Protein AF-A0A382DH75-F1 (afdb_monomer)

Nearest PDB structures (foldseek):
  2wve-assembly1_A  TM=3.683E-01  e=1.094E-02  Helicobacter pylori 26695
  3lgh-assembly1_A  TM=4.091E-01  e=4.404E-02  Helicobacter pylori 26695
  2wvc-assembly1_A  TM=3.260E-01  e=1.478E-01  Helicobacter pylori 26695
  2kn4-assembly1_A  TM=4.195E-01  e=5.597E-01  Streptococcus sp. 'group G'
  3mi7-assembly1_X-2  TM=4.551E-01  e=1.157E+00  Human papillomavirus 16

Organism: NCBI:txid408172

Structure (mmCIF, N/CA/C/O backbone):
data_AF-A0A382DH75-F1
#
_entry.id   AF-A0A382DH75-F1
#
loop_
_atom_site.group_PDB
_atom_site.id
_atom_site.type_symbol
_atom_site.label_atom_id
_atom_site.label_alt_id
_atom_site.label_comp_id
_atom_site.label_asym_id
_atom_site.label_entity_id
_atom_site.label_seq_id
_atom_site.pdbx_PDB_ins_code
_atom_site.Cartn_x
_atom_site.Cartn_y
_atom_site.Cartn_z
_atom_site.occupancy
_atom_site.B_iso_or_equiv
_atom_site.auth_seq_id
_atom_site.auth_comp_id
_atom_site.auth_asym_id
_atom_site.auth_atom_id
_atom_site.pdbx_PDB_model_num
ATOM 1 N N . MET A 1 1 ? 30.299 -17.780 -31.384 1.00 38.31 1 MET A N 1
ATOM 2 C CA . MET A 1 1 ? 28.922 -17.325 -31.150 1.00 38.31 1 MET A CA 1
ATOM 3 C C . MET A 1 1 ? 28.263 -18.470 -30.430 1.00 38.31 1 MET A C 1
ATOM 5 O O . MET A 1 1 ? 28.029 -19.509 -31.040 1.00 38.31 1 MET A O 1
ATOM 9 N N . ASP A 1 2 ? 28.240 -18.349 -29.112 1.00 30.31 2 ASP A N 1
ATOM 10 C CA . ASP A 1 2 ? 27.771 -19.396 -28.219 1.00 30.31 2 ASP A CA 1
ATOM 11 C C . ASP A 1 2 ? 26.237 -19.393 -28.249 1.00 30.31 2 ASP A C 1
ATOM 13 O O . ASP A 1 2 ? 25.619 -18.334 -28.204 1.00 30.31 2 ASP A O 1
ATOM 17 N N . LEU A 1 3 ? 25.618 -20.564 -28.396 1.00 29.47 3 LEU A N 1
ATOM 18 C CA . LEU A 1 3 ? 24.155 -20.692 -28.397 1.00 29.47 3 LEU A CA 1
ATOM 19 C C . LEU A 1 3 ? 23.554 -20.426 -27.006 1.00 29.47 3 LEU A C 1
ATOM 21 O O . LEU A 1 3 ? 22.341 -20.266 -26.904 1.00 29.47 3 LEU A O 1
ATOM 25 N N . SER A 1 4 ? 24.388 -20.347 -25.964 1.00 32.28 4 SER A N 1
ATOM 26 C CA . SER A 1 4 ? 23.998 -19.902 -24.622 1.00 32.28 4 SER A CA 1
ATOM 27 C C . SER A 1 4 ? 23.618 -18.412 -24.572 1.00 32.28 4 SER A C 1
ATOM 29 O O . SER A 1 4 ? 22.673 -18.069 -23.871 1.00 32.28 4 SER A O 1
ATOM 31 N N . GLU A 1 5 ? 24.237 -17.547 -25.390 1.00 34.75 5 GLU A N 1
ATOM 32 C CA . GLU A 1 5 ? 23.887 -16.114 -25.500 1.00 34.75 5 GLU A CA 1
ATOM 33 C C . GLU A 1 5 ? 22.533 -15.883 -26.205 1.00 34.75 5 GLU A C 1
ATOM 35 O O . GLU A 1 5 ? 21.979 -14.790 -26.152 1.00 34.75 5 GLU A O 1
ATOM 40 N N . LEU A 1 6 ? 21.977 -16.905 -26.871 1.00 33.91 6 LEU A N 1
ATOM 41 C CA . LEU A 1 6 ? 20.667 -16.858 -27.541 1.00 33.91 6 LEU A CA 1
ATOM 42 C C . LEU A 1 6 ? 19.526 -17.443 -26.688 1.00 33.91 6 LEU A C 1
ATOM 44 O O . LEU A 1 6 ? 18.384 -17.474 -27.146 1.00 33.91 6 LEU A O 1
ATOM 48 N N . LEU A 1 7 ? 19.844 -17.918 -25.479 1.00 35.06 7 LEU A N 1
ATOM 49 C CA . LEU A 1 7 ? 18.919 -18.517 -24.513 1.00 35.06 7 LEU A CA 1
ATOM 50 C C . LEU A 1 7 ? 18.879 -17.762 -23.174 1.00 35.06 7 LEU A C 1
ATOM 52 O O . LEU A 1 7 ? 18.298 -18.273 -22.217 1.00 35.06 7 LEU A O 1
ATOM 56 N N . GLU A 1 8 ? 19.417 -16.540 -23.101 1.00 40.41 8 GLU A N 1
ATOM 57 C CA . GLU A 1 8 ? 18.975 -15.565 -22.096 1.00 40.41 8 GLU A CA 1
ATOM 58 C C . GLU A 1 8 ? 17.552 -15.118 -22.455 1.00 40.41 8 GLU A C 1
ATOM 60 O O . GLU A 1 8 ? 17.295 -14.023 -22.953 1.00 40.41 8 GLU A O 1
ATOM 65 N N . ASP A 1 9 ? 16.609 -16.036 -22.251 1.00 44.91 9 ASP A N 1
ATOM 66 C CA . ASP A 1 9 ? 15.202 -15.723 -22.096 1.00 44.91 9 ASP A CA 1
ATOM 67 C C . ASP A 1 9 ? 15.135 -14.753 -20.913 1.00 44.91 9 ASP A C 1
ATOM 69 O O . ASP A 1 9 ? 15.425 -15.119 -19.771 1.00 44.91 9 ASP A O 1
ATOM 73 N N . SER A 1 10 ? 14.932 -13.474 -21.225 1.00 50.25 10 SER A N 1
ATOM 74 C CA . SER A 1 10 ? 15.098 -12.351 -20.312 1.00 50.25 10 SER A CA 1
ATOM 75 C C . SER A 1 10 ? 14.053 -12.417 -19.202 1.00 50.25 10 SER A C 1
ATOM 77 O O . SER A 1 10 ? 13.013 -11.757 -19.274 1.00 50.25 10 SER A O 1
ATOM 79 N N . ASN A 1 11 ? 14.300 -13.217 -18.172 1.00 68.94 11 ASN A N 1
ATOM 80 C CA . ASN A 1 11 ? 13.427 -13.305 -17.015 1.00 68.94 11 ASN A CA 1
ATOM 81 C C . ASN A 1 11 ? 13.718 -12.111 -16.093 1.00 68.94 11 ASN A C 1
ATOM 83 O O . ASN A 1 11 ? 14.261 -12.263 -15.004 1.00 68.94 11 ASN A O 1
ATOM 87 N N . LYS A 1 12 ? 13.433 -10.900 -16.593 1.00 75.81 12 LYS A N 1
ATOM 88 C CA . LYS A 1 12 ? 13.572 -9.651 -15.840 1.00 75.81 12 LYS A CA 1
ATOM 89 C C . LYS A 1 12 ? 12.666 -9.726 -14.618 1.00 75.81 12 LYS A C 1
ATOM 91 O O . LYS A 1 12 ? 11.455 -9.912 -14.772 1.00 75.81 12 LYS A O 1
ATOM 96 N N . ASP A 1 13 ? 13.217 -9.521 -13.429 1.00 88.19 13 ASP A N 1
ATOM 97 C CA . ASP A 1 13 ? 12.396 -9.464 -12.227 1.00 88.19 13 ASP A CA 1
ATOM 98 C C . ASP A 1 13 ? 11.654 -8.125 -12.153 1.00 88.19 13 ASP A C 1
ATOM 100 O O . ASP A 1 13 ? 12.172 -7.056 -12.490 1.00 88.19 13 ASP A O 1
ATOM 104 N N . LEU A 1 14 ? 10.394 -8.185 -11.723 1.00 92.62 14 LEU A N 1
ATOM 105 C CA . LEU A 1 14 ? 9.529 -7.017 -11.631 1.00 92.62 14 LEU A CA 1
ATOM 106 C C . LEU A 1 14 ? 9.440 -6.530 -10.185 1.00 92.62 14 LEU A C 1
ATOM 108 O O . LEU A 1 14 ? 8.942 -7.232 -9.302 1.00 92.62 14 LEU A O 1
ATOM 112 N N . VAL A 1 15 ? 9.849 -5.285 -9.960 1.00 96.19 15 VAL A N 1
ATOM 113 C CA . VAL A 1 15 ? 9.749 -4.598 -8.672 1.00 96.19 15 VAL A CA 1
ATOM 114 C C . VAL A 1 15 ? 8.683 -3.517 -8.771 1.00 96.19 15 VAL A C 1
ATOM 116 O O . VAL A 1 15 ? 8.809 -2.556 -9.528 1.00 96.19 15 VAL A O 1
ATOM 119 N N . ILE A 1 16 ? 7.622 -3.650 -7.981 1.00 97.00 16 ILE A N 1
ATOM 120 C CA . ILE A 1 16 ? 6.538 -2.672 -7.908 1.00 97.00 16 ILE A CA 1
ATOM 121 C C . ILE A 1 16 ? 6.643 -1.914 -6.594 1.00 97.00 16 ILE A C 1
ATOM 123 O O . ILE A 1 16 ? 6.610 -2.489 -5.509 1.00 97.00 16 ILE A O 1
ATOM 127 N N . ILE A 1 17 ? 6.703 -0.595 -6.689 1.00 97.12 17 ILE A N 1
ATOM 128 C CA . ILE A 1 17 ? 6.762 0.311 -5.554 1.00 97.12 17 ILE A CA 1
ATOM 129 C C . ILE A 1 17 ? 5.470 1.116 -5.537 1.00 97.12 17 ILE A C 1
ATOM 131 O O . ILE A 1 17 ? 5.169 1.824 -6.489 1.00 97.12 17 ILE A O 1
ATOM 135 N N . TYR A 1 18 ? 4.710 1.035 -4.450 1.00 96.81 18 TYR A N 1
ATOM 136 C CA . TYR A 1 18 ? 3.541 1.865 -4.186 1.00 96.81 18 TYR A CA 1
ATOM 137 C C . TYR A 1 18 ? 3.939 3.030 -3.264 1.00 96.81 18 TYR A C 1
ATOM 139 O O . TYR A 1 18 ? 3.943 2.878 -2.035 1.00 96.81 18 TYR A O 1
ATOM 147 N N . PRO A 1 19 ? 4.355 4.182 -3.820 1.00 94.31 19 PRO A N 1
ATOM 148 C CA . PRO A 1 19 ? 4.783 5.320 -3.029 1.00 94.31 19 PRO A CA 1
ATOM 149 C C . PRO A 1 19 ? 3.601 6.103 -2.463 1.00 94.31 19 PRO A C 1
ATOM 151 O O . PRO A 1 19 ? 2.576 6.289 -3.112 1.00 94.31 19 PRO A O 1
ATOM 154 N N . GLY A 1 20 ? 3.771 6.655 -1.264 1.00 90.38 20 GLY A N 1
ATOM 155 C CA . GLY A 1 20 ? 2.781 7.580 -0.728 1.00 90.38 20 GLY A CA 1
ATOM 156 C C . GLY A 1 20 ? 3.146 8.185 0.617 1.00 90.38 20 GLY A C 1
ATOM 157 O O . GLY A 1 20 ? 4.011 7.706 1.355 1.00 90.38 20 GLY A O 1
ATOM 158 N N . ARG A 1 21 ? 2.462 9.282 0.957 1.00 88.38 21 ARG A N 1
ATOM 159 C CA . ARG A 1 21 ? 2.597 9.920 2.280 1.00 88.38 21 ARG A CA 1
ATOM 160 C C . ARG A 1 21 ? 1.731 9.232 3.338 1.00 88.38 21 ARG A C 1
ATOM 162 O O . ARG A 1 21 ? 2.179 9.105 4.473 1.00 88.38 21 ARG A O 1
ATOM 169 N N . PHE A 1 22 ? 0.539 8.776 2.938 1.00 93.00 22 PHE A N 1
ATOM 170 C CA . PHE A 1 22 ? -0.399 7.967 3.727 1.00 93.00 22 PHE A CA 1
ATOM 171 C C . PHE A 1 22 ? -0.766 8.560 5.104 1.00 93.00 22 PHE A C 1
ATOM 173 O O . PHE A 1 22 ? -0.450 7.996 6.148 1.00 93.00 22 PHE A O 1
ATOM 180 N N . HIS A 1 23 ? -1.455 9.708 5.115 1.00 91.75 23 HIS A N 1
ATOM 181 C CA . HIS A 1 23 ? -1.835 10.427 6.343 1.00 91.75 23 HIS A CA 1
ATOM 182 C C . HIS A 1 23 ? -3.359 10.598 6.521 1.00 91.75 23 HIS A C 1
ATOM 184 O O . HIS A 1 23 ? -3.871 11.703 6.290 1.00 91.75 23 HIS A O 1
ATOM 190 N N . PRO A 1 24 ? -4.094 9.574 6.991 1.00 94.62 24 PRO A N 1
ATOM 191 C CA . PRO A 1 24 ? -3.632 8.232 7.387 1.00 94.62 24 PRO A CA 1
ATOM 192 C C . PRO A 1 24 ? -3.610 7.211 6.235 1.00 94.62 24 PRO A C 1
ATOM 194 O O . PRO A 1 24 ? -4.207 7.431 5.179 1.00 94.62 24 PRO A O 1
ATOM 197 N N . PHE A 1 25 ? -2.940 6.072 6.448 1.00 96.00 25 PHE A N 1
ATOM 198 C CA . PHE A 1 25 ? -3.186 4.866 5.650 1.00 96.00 25 PHE A CA 1
ATOM 199 C C . PHE A 1 25 ? -4.569 4.296 6.009 1.00 96.00 25 PHE A C 1
ATOM 201 O O . PHE A 1 25 ? -5.006 4.431 7.147 1.00 96.00 25 PHE A O 1
ATOM 208 N N . HIS A 1 26 ? -5.271 3.683 5.056 1.00 94.56 26 HIS A N 1
ATOM 209 C CA . HIS A 1 26 ? -6.639 3.188 5.255 1.00 94.56 26 HIS A CA 1
ATOM 210 C C . HIS A 1 26 ? -6.939 2.013 4.322 1.00 94.56 26 HIS A C 1
ATOM 212 O O . HIS A 1 26 ? -6.166 1.731 3.404 1.00 94.56 26 HIS A O 1
ATOM 218 N N . ILE A 1 27 ? -8.092 1.367 4.507 1.00 93.69 27 ILE A N 1
ATOM 219 C CA . ILE A 1 27 ? -8.495 0.150 3.789 1.00 93.69 27 ILE A CA 1
ATOM 220 C C . ILE A 1 27 ? -8.460 0.293 2.263 1.00 93.69 27 ILE A C 1
ATOM 222 O O . ILE A 1 27 ? -8.052 -0.635 1.573 1.00 93.69 27 ILE A O 1
ATOM 226 N N . GLY A 1 28 ? -8.818 1.465 1.723 1.00 92.69 28 GLY A N 1
ATOM 227 C CA . GLY A 1 28 ? -8.690 1.746 0.287 1.00 92.69 28 GLY A CA 1
ATOM 228 C C . GLY A 1 28 ? -7.257 1.563 -0.236 1.00 92.69 28 GLY A C 1
ATOM 229 O O . GLY A 1 28 ? -7.062 0.906 -1.253 1.00 92.69 28 GLY A O 1
ATOM 230 N N . HIS A 1 29 ? -6.248 2.050 0.496 1.00 94.81 29 HIS A N 1
ATOM 231 C CA . HIS A 1 29 ? -4.838 1.852 0.145 1.00 94.81 29 HIS A CA 1
ATOM 232 C C . HIS A 1 29 ? -4.410 0.383 0.309 1.00 94.81 29 HIS A C 1
ATOM 234 O O . HIS A 1 29 ? -3.674 -0.140 -0.524 1.00 94.81 29 HIS A O 1
ATOM 240 N N . GLY A 1 30 ? -4.905 -0.307 1.344 1.00 94.62 30 GLY A N 1
ATOM 241 C CA . GLY A 1 30 ? -4.675 -1.747 1.526 1.00 94.62 30 GLY A CA 1
ATOM 242 C C . GLY A 1 30 ? -5.194 -2.570 0.342 1.00 94.62 30 GLY A C 1
ATOM 243 O O . GLY A 1 30 ? -4.493 -3.438 -0.171 1.00 94.62 30 GLY A O 1
ATOM 244 N N . LYS A 1 31 ? -6.378 -2.227 -0.182 1.00 93.00 31 LYS A N 1
ATOM 245 C CA . LYS A 1 31 ? -6.939 -2.847 -1.393 1.00 93.00 31 LYS A CA 1
ATOM 246 C C . LYS A 1 31 ? -6.085 -2.601 -2.638 1.00 93.00 31 LYS A C 1
ATOM 248 O O . LYS A 1 31 ? -5.965 -3.506 -3.457 1.00 93.00 31 LYS A O 1
ATOM 253 N N . VAL A 1 32 ? -5.460 -1.427 -2.777 1.00 92.69 32 VAL A N 1
AT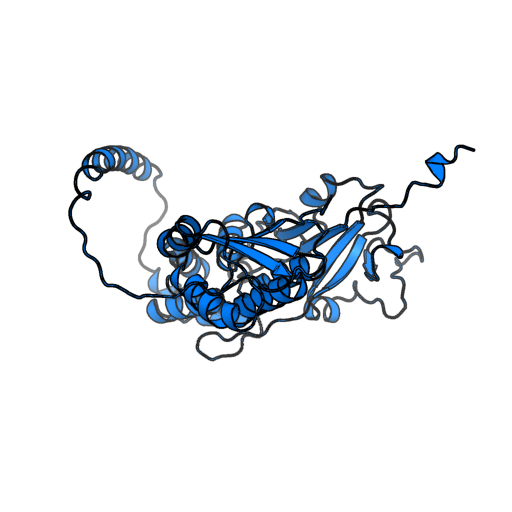OM 254 C CA . VAL A 1 32 ? -4.501 -1.165 -3.869 1.00 92.69 32 VAL A CA 1
ATOM 255 C C . VAL A 1 32 ? -3.278 -2.074 -3.754 1.00 92.69 32 VAL A C 1
ATOM 257 O O . VAL A 1 32 ? -2.899 -2.704 -4.737 1.00 92.69 32 VAL A O 1
ATOM 260 N N . TYR A 1 33 ? -2.695 -2.202 -2.561 1.00 95.38 33 TYR A N 1
ATOM 261 C CA . TYR A 1 33 ? -1.574 -3.118 -2.334 1.00 95.38 33 TYR A CA 1
ATOM 262 C C . TYR A 1 33 ? -1.928 -4.565 -2.714 1.00 95.38 33 TYR A C 1
ATOM 264 O O . TYR A 1 33 ? -1.188 -5.212 -3.456 1.00 95.38 33 TYR A O 1
ATOM 272 N N . GLN A 1 34 ? -3.099 -5.045 -2.288 1.00 91.06 34 GLN A N 1
ATOM 273 C CA . GLN A 1 34 ? -3.565 -6.392 -2.624 1.00 91.06 34 GLN A CA 1
ATOM 274 C C . GLN A 1 34 ? -3.845 -6.561 -4.121 1.00 91.06 34 GLN A C 1
ATOM 276 O O . GLN A 1 34 ? -3.467 -7.568 -4.715 1.00 91.06 34 GLN A O 1
ATOM 281 N N . TYR A 1 35 ? -4.433 -5.552 -4.762 1.00 90.94 35 TYR A N 1
ATOM 282 C CA . TYR A 1 35 ? -4.614 -5.529 -6.212 1.00 90.94 35 TYR A CA 1
ATOM 283 C C . TYR A 1 35 ? -3.285 -5.704 -6.956 1.00 90.94 35 TYR A C 1
ATOM 285 O O . TYR A 1 35 ? -3.217 -6.500 -7.892 1.00 90.94 35 TYR A O 1
ATOM 293 N N . LEU A 1 36 ? -2.224 -5.011 -6.531 1.00 89.19 36 LEU A N 1
ATOM 294 C CA . LEU A 1 36 ? -0.897 -5.141 -7.138 1.00 89.19 36 LEU A CA 1
ATOM 295 C C . LEU A 1 36 ? -0.340 -6.559 -6.962 1.00 89.19 36 LEU A C 1
ATOM 297 O O . LEU A 1 36 ? 0.141 -7.142 -7.928 1.00 89.19 36 LEU A O 1
ATOM 301 N N . LYS A 1 37 ? -0.472 -7.151 -5.770 1.00 89.62 37 LYS A N 1
ATOM 302 C CA . LYS A 1 37 ? -0.053 -8.538 -5.507 1.00 89.62 37 LYS A CA 1
ATOM 303 C C . LYS A 1 37 ? -0.798 -9.560 -6.373 1.00 89.62 37 LYS A C 1
ATOM 305 O O . LYS A 1 37 ? -0.176 -10.493 -6.868 1.00 89.62 37 LYS A O 1
ATOM 310 N N . ILE A 1 38 ? -2.104 -9.380 -6.573 1.00 83.50 38 ILE A N 1
ATOM 311 C CA . ILE A 1 38 ? -2.944 -10.299 -7.360 1.00 83.50 38 ILE A CA 1
ATOM 312 C C . ILE A 1 38 ? -2.645 -10.191 -8.859 1.00 83.50 38 ILE A C 1
ATOM 314 O O . ILE A 1 38 ? -2.543 -11.209 -9.538 1.00 83.50 38 ILE A O 1
ATOM 318 N N . ASN A 1 39 ? -2.511 -8.970 -9.386 1.00 82.12 39 ASN A N 1
ATOM 319 C CA . ASN A 1 39 ? -2.326 -8.750 -10.826 1.00 82.12 39 ASN A CA 1
ATOM 320 C C . ASN A 1 39 ? -0.878 -8.951 -11.283 1.00 82.12 39 ASN A C 1
ATOM 322 O O . ASN A 1 39 ? -0.638 -9.185 -12.464 1.00 82.12 39 ASN A O 1
ATOM 326 N N . TYR A 1 40 ? 0.076 -8.893 -10.353 1.00 84.56 40 TYR A N 1
ATOM 327 C CA . TYR A 1 40 ? 1.495 -9.106 -10.614 1.00 84.56 40 TYR A CA 1
ATOM 328 C C . TYR A 1 40 ? 2.058 -10.158 -9.644 1.00 84.56 40 TYR A C 1
ATOM 330 O O . TYR A 1 40 ? 2.887 -9.836 -8.793 1.00 84.56 40 TYR A O 1
ATOM 338 N N . PRO A 1 41 ? 1.621 -11.428 -9.743 1.00 79.25 41 PRO A N 1
ATOM 339 C CA . PRO A 1 41 ? 1.934 -12.460 -8.750 1.00 79.25 41 PRO A CA 1
ATOM 340 C C . PRO A 1 41 ? 3.426 -12.808 -8.666 1.00 79.25 41 PRO A C 1
ATOM 342 O O . PRO A 1 41 ? 3.885 -13.267 -7.624 1.00 79.25 41 PRO A O 1
ATOM 345 N N . ASN A 1 42 ? 4.182 -12.566 -9.741 1.00 82.25 42 ASN A N 1
ATOM 346 C CA . ASN A 1 42 ? 5.630 -12.778 -9.785 1.00 82.25 42 ASN A CA 1
ATOM 347 C C . ASN A 1 42 ? 6.426 -11.514 -9.402 1.00 82.25 42 ASN A C 1
ATOM 349 O O . ASN A 1 42 ? 7.650 -11.549 -9.399 1.00 82.25 42 ASN A O 1
ATOM 353 N N . ALA A 1 43 ? 5.757 -10.393 -9.110 1.00 89.44 43 ALA A N 1
ATOM 354 C CA . ALA A 1 43 ? 6.429 -9.153 -8.749 1.00 89.44 43 ALA A CA 1
ATOM 355 C C . ALA A 1 43 ? 6.695 -9.050 -7.245 1.00 89.44 43 ALA A C 1
ATOM 357 O O . ALA A 1 43 ? 5.885 -9.452 -6.400 1.00 89.44 43 ALA A O 1
ATOM 358 N N . GLN A 1 44 ? 7.800 -8.392 -6.909 1.00 93.94 44 GLN A N 1
ATOM 359 C CA . GLN A 1 44 ? 8.074 -7.940 -5.552 1.00 93.94 44 GLN A CA 1
ATOM 360 C C . GLN A 1 44 ? 7.380 -6.596 -5.331 1.00 93.94 44 GLN A C 1
ATOM 362 O O . GLN A 1 44 ? 7.728 -5.597 -5.955 1.00 93.94 44 GLN A O 1
ATOM 367 N N . VAL A 1 45 ? 6.367 -6.576 -4.462 1.00 95.75 45 VAL A N 1
ATOM 368 C CA . VAL A 1 45 ? 5.531 -5.391 -4.224 1.00 95.75 45 VAL A CA 1
ATOM 369 C C . VAL A 1 45 ? 5.871 -4.767 -2.875 1.00 95.75 45 VAL A C 1
ATOM 371 O O . VAL A 1 45 ? 5.695 -5.403 -1.834 1.00 95.75 45 VAL A O 1
ATOM 374 N N . PHE A 1 46 ? 6.282 -3.501 -2.888 1.00 97.94 46 PHE A N 1
ATOM 375 C CA . PHE A 1 46 ? 6.611 -2.717 -1.700 1.00 97.94 46 PHE A CA 1
ATOM 376 C C . PHE A 1 46 ? 5.716 -1.490 -1.567 1.00 97.94 46 PHE A C 1
ATOM 378 O O . PHE A 1 46 ? 5.325 -0.882 -2.558 1.00 97.94 46 PHE A O 1
ATOM 385 N N . ILE A 1 47 ? 5.456 -1.066 -0.333 1.00 98.19 47 ILE A N 1
ATOM 386 C CA . ILE A 1 47 ? 4.930 0.267 -0.036 1.00 98.19 47 ILE A CA 1
ATOM 387 C C . ILE A 1 47 ? 6.094 1.141 0.420 1.00 98.19 47 ILE A C 1
ATOM 389 O O . ILE A 1 47 ? 6.734 0.842 1.427 1.00 98.19 47 ILE A O 1
ATOM 393 N N . SER A 1 48 ? 6.346 2.240 -0.293 1.00 97.06 48 SER A N 1
ATOM 394 C CA . SER A 1 48 ? 7.382 3.211 0.069 1.00 97.06 48 SER A CA 1
ATOM 395 C C . SER A 1 48 ? 6.756 4.406 0.782 1.00 97.06 48 SER A C 1
ATOM 397 O O . SER A 1 48 ? 5.862 5.073 0.254 1.00 97.06 48 SER A O 1
ATOM 399 N N . THR A 1 49 ? 7.211 4.700 2.001 1.00 96.12 49 THR A N 1
ATOM 400 C CA . THR A 1 49 ? 6.748 5.880 2.737 1.00 96.12 49 THR A CA 1
ATOM 401 C C . THR A 1 49 ? 7.841 6.495 3.606 1.00 96.12 49 THR A C 1
ATOM 403 O O . THR A 1 49 ? 8.792 5.840 4.014 1.00 96.12 49 THR A O 1
ATOM 406 N N . THR A 1 50 ? 7.710 7.788 3.886 1.00 90.44 50 THR A N 1
ATOM 407 C CA . THR A 1 50 ? 8.699 8.580 4.633 1.00 90.44 50 THR A CA 1
ATOM 408 C C . THR A 1 50 ? 8.321 8.730 6.103 1.00 90.44 50 THR A C 1
ATOM 410 O O . THR A 1 50 ? 7.152 8.616 6.454 1.00 90.44 50 THR A O 1
ATOM 413 N N . ASP A 1 51 ? 9.276 9.068 6.962 1.00 92.19 51 ASP A N 1
ATOM 414 C CA . ASP A 1 51 ? 9.014 9.463 8.355 1.00 92.19 51 ASP A CA 1
ATOM 415 C C . ASP A 1 51 ? 8.638 10.952 8.496 1.00 92.19 51 ASP A C 1
ATOM 417 O O . ASP A 1 51 ? 8.296 11.430 9.571 1.00 92.19 51 ASP A O 1
ATOM 421 N N . LYS A 1 52 ? 8.673 11.718 7.396 1.00 86.38 52 LYS A N 1
ATOM 422 C CA . LYS A 1 52 ? 8.425 13.162 7.429 1.00 86.38 52 LYS A CA 1
ATOM 423 C C . LYS A 1 52 ? 7.008 13.505 7.907 1.00 86.38 52 LYS A C 1
ATOM 425 O O . LYS A 1 52 ? 6.038 13.303 7.171 1.00 86.38 52 LYS A O 1
ATOM 430 N N . THR A 1 53 ? 6.926 14.163 9.062 1.00 89.06 53 THR A N 1
ATOM 431 C CA . THR A 1 53 ? 5.704 14.775 9.596 1.00 89.06 53 THR A CA 1
ATOM 432 C C . THR A 1 53 ? 5.626 16.280 9.319 1.00 89.06 53 THR A C 1
ATOM 434 O O . THR A 1 53 ? 6.648 16.951 9.201 1.00 89.06 53 THR A O 1
ATOM 437 N N . ASP A 1 54 ? 4.409 16.816 9.221 1.00 83.12 54 ASP A N 1
ATOM 438 C CA . ASP A 1 54 ? 4.113 18.242 9.000 1.00 83.12 54 ASP A CA 1
ATOM 439 C C . ASP A 1 54 ? 2.745 18.598 9.611 1.00 83.12 54 ASP A C 1
ATOM 441 O O . ASP A 1 54 ? 1.723 18.659 8.916 1.00 83.12 54 ASP A O 1
ATOM 445 N N . GLY A 1 55 ? 2.736 18.742 10.941 1.00 81.50 55 GLY A N 1
ATOM 446 C CA . GLY A 1 55 ? 1.559 19.092 11.740 1.00 81.50 55 GLY A CA 1
ATOM 447 C C . GLY A 1 55 ? 0.315 18.266 11.401 1.00 81.50 55 GLY A C 1
ATOM 448 O O . GLY A 1 55 ? 0.396 17.085 11.060 1.00 81.50 55 GLY A O 1
ATOM 449 N N . ASP A 1 56 ? -0.841 18.928 11.419 1.00 80.94 56 ASP A N 1
ATOM 450 C CA . ASP A 1 56 ? -2.148 18.304 11.176 1.00 80.94 56 ASP A CA 1
ATOM 451 C C . ASP A 1 56 ? -2.308 17.774 9.732 1.00 80.94 56 ASP A C 1
ATOM 453 O O . ASP A 1 56 ? -3.194 16.966 9.450 1.00 80.94 56 ASP A O 1
ATOM 457 N N . ARG A 1 57 ? -1.456 18.199 8.783 1.00 77.88 57 ARG A N 1
ATOM 458 C CA . ARG A 1 57 ? -1.487 17.714 7.388 1.00 77.88 57 ARG A CA 1
ATOM 459 C C . ARG A 1 57 ? -0.775 16.378 7.219 1.00 77.88 57 ARG A C 1
ATOM 461 O O . ARG A 1 57 ? -1.059 15.639 6.275 1.00 77.88 57 ARG A O 1
ATOM 468 N N . SER A 1 58 ? 0.200 16.084 8.071 1.00 87.00 58 SER A N 1
ATOM 469 C CA . SER A 1 58 ? 1.024 14.879 7.992 1.00 87.00 58 SER A CA 1
ATOM 470 C C . SER A 1 58 ? 1.456 14.459 9.396 1.00 87.00 58 SER A C 1
ATOM 472 O O . SER A 1 58 ? 2.618 14.640 9.752 1.00 87.00 58 SER A O 1
ATOM 474 N N . PRO A 1 59 ? 0.534 13.945 10.223 1.00 92.44 59 PRO A N 1
ATOM 475 C CA . PRO A 1 59 ? 0.788 13.843 11.657 1.00 92.44 59 PRO A CA 1
ATOM 476 C C . PRO A 1 59 ? 1.518 12.549 12.065 1.00 92.44 59 PRO A C 1
ATOM 478 O O . PRO A 1 59 ? 2.053 12.461 13.171 1.00 92.44 59 PRO A O 1
ATOM 481 N N . PHE A 1 60 ? 1.563 11.549 11.181 1.00 95.81 60 PHE A N 1
ATOM 482 C CA . PHE A 1 60 ? 2.023 10.195 11.509 1.00 95.81 60 PHE A CA 1
ATOM 483 C C . PHE A 1 60 ? 3.471 9.925 11.102 1.00 95.81 60 PHE A C 1
ATOM 485 O O . PHE A 1 60 ? 3.846 10.181 9.957 1.00 95.81 60 PHE A O 1
ATOM 492 N N . THR A 1 61 ? 4.251 9.350 12.013 1.00 95.06 61 THR A N 1
ATOM 493 C CA . THR A 1 61 ? 5.608 8.849 11.739 1.00 95.06 61 THR A CA 1
ATOM 494 C C . THR A 1 61 ? 5.569 7.601 10.851 1.00 95.06 61 THR A C 1
ATOM 496 O O . THR A 1 61 ? 4.504 7.041 10.571 1.00 95.06 61 THR A O 1
ATOM 499 N N . PHE A 1 62 ? 6.730 7.140 10.388 1.00 95.75 62 PHE A N 1
ATOM 500 C CA . PHE A 1 62 ? 6.860 5.896 9.633 1.00 95.75 62 PHE A CA 1
ATOM 501 C C . PHE A 1 62 ? 6.334 4.694 10.431 1.00 95.75 62 PHE A C 1
ATOM 503 O O . PHE A 1 62 ? 5.493 3.956 9.923 1.00 95.75 62 PHE A O 1
ATOM 510 N N . GLU A 1 63 ? 6.759 4.535 11.687 1.00 95.50 63 GLU A N 1
ATOM 511 C CA . GLU A 1 63 ? 6.339 3.406 12.531 1.00 95.50 63 GLU A CA 1
ATOM 512 C C . GLU A 1 63 ? 4.836 3.436 12.841 1.00 95.50 63 GLU A C 1
ATOM 514 O O . GLU A 1 63 ? 4.169 2.403 12.807 1.00 95.50 63 GLU A O 1
ATOM 519 N N . GLU A 1 64 ? 4.261 4.622 13.063 1.00 97.75 64 GLU A N 1
ATOM 520 C CA . GLU A 1 64 ? 2.812 4.772 13.241 1.00 97.75 64 GLU A CA 1
ATOM 521 C C . GLU A 1 64 ? 2.059 4.351 11.971 1.00 97.75 64 GLU A C 1
ATOM 523 O O . GLU A 1 64 ? 1.104 3.577 12.042 1.00 97.75 64 GLU A O 1
ATOM 528 N N . LYS A 1 65 ? 2.523 4.787 10.794 1.00 97.94 65 LYS A N 1
ATOM 529 C CA . LYS A 1 65 ? 1.940 4.377 9.508 1.00 97.94 65 LYS A CA 1
ATOM 530 C C . LYS A 1 65 ? 2.103 2.888 9.240 1.00 97.94 65 LYS A C 1
ATOM 532 O O . LYS A 1 65 ? 1.176 2.277 8.720 1.00 97.94 65 LYS A O 1
ATOM 537 N N . LYS A 1 66 ? 3.235 2.293 9.614 1.00 97.75 66 LYS A N 1
ATOM 538 C CA . LYS A 1 66 ? 3.482 0.857 9.464 1.00 97.75 66 LYS A CA 1
ATOM 539 C C . LYS A 1 66 ? 2.435 0.038 10.217 1.00 97.75 66 LYS A C 1
ATOM 541 O O . LYS A 1 66 ? 1.866 -0.884 9.639 1.00 97.75 66 LYS A O 1
ATOM 546 N N . LYS A 1 67 ? 2.099 0.424 11.453 1.00 96.00 67 LYS A N 1
ATOM 547 C CA . LYS A 1 67 ? 1.013 -0.220 12.212 1.00 96.00 67 LYS A CA 1
ATOM 548 C C . LYS A 1 67 ? -0.337 -0.112 11.493 1.00 96.00 67 LYS A C 1
ATOM 550 O O . LYS A 1 67 ? -1.047 -1.105 11.371 1.00 96.00 67 LYS A O 1
ATOM 555 N N . MET A 1 68 ? -0.667 1.067 10.958 1.00 97.88 68 MET A N 1
ATOM 556 C CA . MET A 1 68 ? -1.907 1.289 10.194 1.00 97.88 68 MET A CA 1
ATOM 557 C C . MET A 1 68 ? -1.963 0.455 8.906 1.00 97.88 68 MET A C 1
ATOM 559 O O . MET A 1 68 ? -3.004 -0.095 8.559 1.00 97.88 68 MET A O 1
ATOM 563 N N . MET A 1 69 ? -0.840 0.350 8.194 1.00 98.12 69 MET A N 1
ATOM 564 C CA . MET A 1 69 ? -0.706 -0.456 6.979 1.00 98.12 69 MET A CA 1
ATOM 565 C C . MET A 1 69 ? -0.910 -1.942 7.271 1.00 98.12 69 MET A C 1
ATOM 567 O O . MET A 1 69 ? -1.674 -2.600 6.571 1.00 98.12 69 MET A O 1
ATOM 571 N N . MET A 1 70 ? -0.292 -2.454 8.337 1.00 96.19 70 MET A N 1
ATOM 572 C CA . MET A 1 70 ? -0.484 -3.839 8.774 1.00 96.19 70 MET A CA 1
ATOM 573 C C . MET A 1 70 ? -1.944 -4.118 9.137 1.00 96.19 70 MET A C 1
ATOM 575 O O . MET A 1 70 ? -2.499 -5.144 8.749 1.00 96.19 70 MET A O 1
ATOM 579 N N . LEU A 1 71 ? -2.603 -3.174 9.810 1.00 94.00 71 LEU A N 1
ATOM 580 C CA . LEU A 1 71 ? -4.019 -3.287 10.151 1.00 94.00 71 LEU A CA 1
ATOM 581 C C . LEU A 1 71 ? -4.908 -3.375 8.897 1.00 94.00 71 LEU A C 1
ATOM 583 O O . LEU A 1 71 ? -5.840 -4.181 8.844 1.00 94.00 71 LEU A O 1
ATOM 587 N N . ALA A 1 72 ? -4.549 -2.621 7.855 1.00 94.75 72 ALA A N 1
ATOM 588 C CA . ALA A 1 72 ? -5.171 -2.646 6.533 1.00 94.75 72 ALA A CA 1
ATOM 589 C C . ALA A 1 72 ? -4.734 -3.831 5.639 1.00 94.75 72 ALA A C 1
ATOM 591 O O . ALA A 1 72 ? -5.060 -3.839 4.452 1.00 94.75 72 ALA A O 1
ATOM 592 N N . GLY A 1 73 ? -4.017 -4.822 6.185 1.00 91.62 73 GLY A N 1
ATOM 593 C CA . GLY A 1 73 ? -3.666 -6.061 5.486 1.00 91.62 73 GLY A CA 1
ATOM 594 C C . GLY A 1 73 ? -2.413 -5.976 4.614 1.00 91.62 73 GLY A C 1
ATOM 595 O O . GLY A 1 73 ? -2.332 -6.684 3.615 1.00 91.62 73 GLY A O 1
ATOM 596 N N . VAL A 1 74 ? -1.462 -5.097 4.938 1.00 94.56 74 VAL A N 1
ATOM 597 C CA . VAL A 1 74 ? -0.155 -5.035 4.265 1.00 94.56 74 VAL A CA 1
ATOM 598 C C . VAL A 1 74 ? 0.876 -5.839 5.052 1.00 94.56 74 VAL A C 1
ATOM 600 O O . VAL A 1 74 ? 1.034 -5.639 6.259 1.00 94.56 74 VAL A O 1
ATOM 603 N N . ASP A 1 75 ? 1.638 -6.686 4.363 1.00 91.69 75 ASP A N 1
ATOM 604 C CA . ASP A 1 75 ? 2.731 -7.432 4.981 1.00 91.69 75 ASP A CA 1
ATOM 605 C C . ASP A 1 75 ? 3.796 -6.479 5.532 1.00 91.69 75 ASP A C 1
ATOM 607 O O . ASP A 1 75 ? 4.290 -5.589 4.836 1.00 91.69 75 ASP A O 1
ATOM 611 N N . SER A 1 76 ? 4.211 -6.684 6.785 1.00 91.12 76 SER A N 1
ATOM 612 C CA . SER A 1 76 ? 5.202 -5.814 7.437 1.00 91.12 76 SER A CA 1
ATOM 613 C C . SER A 1 76 ? 6.531 -5.766 6.672 1.00 91.12 76 SER A C 1
ATOM 615 O O . SER A 1 76 ? 7.185 -4.722 6.625 1.00 91.12 76 SER A O 1
ATOM 617 N N . GLY A 1 77 ? 6.891 -6.879 6.024 1.00 92.19 77 GLY A N 1
ATOM 618 C CA . GLY A 1 77 ? 8.055 -7.019 5.159 1.00 92.19 77 GLY A CA 1
ATOM 619 C C . GLY A 1 77 ? 7.950 -6.266 3.832 1.00 92.19 77 GLY A C 1
ATOM 620 O O . GLY A 1 77 ? 8.986 -6.028 3.224 1.00 92.19 77 GLY A O 1
ATOM 621 N N . ALA A 1 78 ? 6.762 -5.840 3.403 1.00 95.75 78 ALA A N 1
ATOM 622 C CA . ALA A 1 78 ? 6.569 -5.021 2.206 1.00 95.75 78 ALA A CA 1
ATOM 623 C C . ALA A 1 78 ? 6.628 -3.511 2.499 1.00 95.75 78 ALA A C 1
ATOM 625 O O . ALA A 1 78 ? 6.768 -2.704 1.582 1.00 95.75 78 ALA A O 1
ATOM 626 N N . ILE A 1 79 ? 6.538 -3.104 3.767 1.00 97.69 79 ILE A N 1
ATOM 627 C CA . ILE A 1 79 ? 6.534 -1.694 4.166 1.00 97.69 79 ILE A CA 1
ATOM 628 C C . ILE A 1 79 ? 7.978 -1.210 4.309 1.00 97.69 79 ILE A C 1
ATOM 630 O O . ILE A 1 79 ? 8.758 -1.741 5.105 1.00 97.69 79 ILE A O 1
ATOM 634 N N . ARG A 1 80 ? 8.347 -0.192 3.532 1.00 96.38 80 ARG A N 1
ATOM 635 C CA . ARG A 1 80 ? 9.720 0.304 3.431 1.00 96.38 80 ARG A CA 1
ATOM 636 C C . ARG A 1 80 ? 9.793 1.798 3.702 1.00 96.38 80 ARG A C 1
ATOM 638 O O . ARG A 1 80 ? 9.037 2.597 3.143 1.00 96.38 80 ARG A O 1
ATOM 645 N N . TYR A 1 81 ? 10.733 2.162 4.568 1.00 92.81 81 TYR A N 1
ATOM 646 C CA . TYR A 1 81 ? 11.098 3.552 4.775 1.00 92.81 81 TYR A CA 1
ATOM 647 C C . TYR A 1 81 ? 11.842 4.069 3.542 1.00 92.81 81 TYR A C 1
ATOM 649 O O . TYR A 1 81 ? 12.746 3.406 3.035 1.00 92.81 81 TYR A O 1
ATOM 657 N N . SER A 1 82 ? 11.491 5.270 3.093 1.00 87.44 82 SER A N 1
ATOM 658 C CA . SER A 1 82 ? 12.257 5.995 2.081 1.00 87.44 82 SER A CA 1
ATOM 659 C C . SER A 1 82 ? 12.229 7.491 2.361 1.00 87.44 82 SER A C 1
ATOM 661 O O . SER A 1 82 ? 11.171 8.064 2.646 1.00 87.44 82 SER A O 1
ATOM 663 N N . LYS A 1 83 ? 13.377 8.165 2.236 1.00 84.94 83 LYS A N 1
ATOM 664 C CA . LYS A 1 83 ? 13.454 9.628 2.395 1.00 84.94 83 LYS A CA 1
ATOM 665 C C . LYS A 1 83 ? 12.588 10.341 1.363 1.00 84.94 83 LYS A C 1
ATOM 667 O O . LYS A 1 83 ? 11.883 11.294 1.697 1.00 84.94 83 LYS A O 1
ATOM 672 N N . SER A 1 84 ? 12.615 9.841 0.129 1.00 83.12 84 SER A N 1
ATOM 673 C CA . SER A 1 84 ? 11.798 10.312 -0.986 1.00 83.12 84 SER A CA 1
ATOM 674 C C . SER A 1 84 ? 11.002 9.140 -1.565 1.00 83.12 84 SER A C 1
ATOM 676 O O . SER A 1 84 ? 11.543 8.383 -2.368 1.00 83.12 84 SER A O 1
ATOM 678 N N . PRO A 1 85 ? 9.724 8.962 -1.177 1.00 86.81 85 PRO A N 1
ATOM 679 C CA . PRO A 1 85 ? 8.936 7.812 -1.611 1.00 86.81 85 PRO A CA 1
ATOM 680 C C . PRO A 1 85 ? 8.781 7.682 -3.123 1.00 86.81 85 PRO A C 1
ATOM 682 O O . PRO A 1 85 ? 8.689 6.584 -3.624 1.00 86.81 85 PRO A O 1
ATOM 685 N N . TYR A 1 86 ? 8.789 8.780 -3.876 1.00 81.44 86 TYR A N 1
ATOM 686 C CA . TYR A 1 86 ? 8.685 8.731 -5.342 1.00 81.44 86 TYR A CA 1
ATOM 687 C C . TYR A 1 86 ? 10.029 8.487 -6.050 1.00 81.44 86 TYR A C 1
ATOM 689 O O . TYR A 1 86 ? 10.097 8.553 -7.272 1.00 81.44 86 TYR A O 1
ATOM 697 N N . GLN A 1 87 ? 11.104 8.272 -5.288 1.00 82.81 87 GLN A N 1
ATOM 698 C CA . GLN A 1 87 ? 12.404 7.831 -5.799 1.00 82.81 87 GLN A CA 1
ATOM 699 C C . GLN A 1 87 ? 12.780 6.460 -5.238 1.00 82.81 87 GLN A C 1
ATOM 701 O O . GLN A 1 87 ? 13.361 5.667 -5.959 1.00 82.81 87 GLN A O 1
ATOM 706 N N . SER A 1 88 ? 12.452 6.189 -3.968 1.00 88.44 88 SER A N 1
ATOM 707 C CA . SER A 1 88 ? 12.634 4.893 -3.297 1.00 88.44 88 SER A CA 1
ATOM 708 C C . SER A 1 88 ? 14.020 4.278 -3.457 1.00 88.44 88 SER A C 1
ATOM 710 O O . SER A 1 88 ? 14.145 3.062 -3.585 1.00 88.44 88 SER A O 1
ATOM 712 N N . ILE A 1 89 ? 15.058 5.112 -3.419 1.00 85.81 89 ILE A N 1
ATOM 713 C CA . ILE A 1 89 ? 16.450 4.678 -3.573 1.00 85.81 89 ILE A CA 1
ATOM 714 C C . ILE A 1 89 ? 16.784 3.564 -2.575 1.00 85.81 89 ILE A C 1
ATOM 716 O O . ILE A 1 89 ? 17.341 2.546 -2.960 1.00 85.81 89 ILE A O 1
ATOM 720 N N . GLU A 1 90 ? 16.306 3.681 -1.332 1.00 90.06 90 GLU A N 1
ATOM 721 C CA . GLU A 1 90 ? 16.528 2.679 -0.283 1.00 90.06 90 GLU A CA 1
ATOM 722 C C . GLU A 1 90 ? 15.929 1.294 -0.599 1.00 90.06 90 GLU A C 1
ATOM 724 O O . GLU A 1 90 ? 16.313 0.303 0.017 1.00 90.06 90 GLU A O 1
ATOM 729 N N . ILE A 1 91 ? 14.962 1.218 -1.519 1.00 90.69 91 ILE A N 1
ATOM 730 C CA . ILE A 1 91 ? 14.367 -0.035 -2.001 1.00 90.69 91 ILE A CA 1
ATOM 731 C C . ILE A 1 91 ? 15.114 -0.507 -3.246 1.00 90.69 91 ILE A C 1
ATOM 733 O O . ILE A 1 91 ? 15.528 -1.657 -3.304 1.00 90.69 91 ILE A O 1
ATOM 737 N N . ILE A 1 92 ? 15.286 0.383 -4.225 1.00 89.50 92 ILE A N 1
ATOM 738 C CA . ILE A 1 92 ? 15.801 0.050 -5.559 1.00 89.50 92 ILE A CA 1
ATOM 739 C C . ILE A 1 92 ? 17.262 -0.412 -5.512 1.00 89.50 92 ILE A C 1
ATOM 741 O O . ILE A 1 92 ? 17.630 -1.311 -6.255 1.00 89.50 92 ILE A O 1
ATOM 745 N N . GLU A 1 93 ? 18.082 0.125 -4.605 1.00 90.38 93 GLU A N 1
ATOM 746 C CA . GLU A 1 93 ? 19.492 -0.281 -4.447 1.00 90.38 93 GLU A CA 1
ATOM 747 C C . GLU A 1 93 ? 19.680 -1.750 -4.014 1.00 90.38 93 GLU A C 1
ATOM 749 O O . GLU A 1 93 ? 20.804 -2.243 -3.994 1.00 90.38 93 GLU A O 1
ATOM 754 N N . GLN A 1 94 ? 18.601 -2.455 -3.658 1.00 91.44 94 GLN A N 1
ATOM 755 C CA . GLN A 1 94 ? 18.624 -3.880 -3.308 1.00 91.44 94 GLN A CA 1
ATOM 756 C C . GLN A 1 94 ? 18.486 -4.801 -4.534 1.00 91.44 94 GLN A C 1
ATOM 758 O O . GLN A 1 94 ? 18.585 -6.017 -4.381 1.00 91.44 94 GLN A O 1
ATOM 763 N N . PHE A 1 95 ? 18.232 -4.229 -5.711 1.00 92.12 95 PHE A N 1
ATOM 764 C CA . PHE A 1 95 ? 17.906 -4.925 -6.955 1.00 92.12 95 PHE A CA 1
ATOM 765 C C . PHE A 1 95 ? 19.007 -4.742 -8.003 1.00 92.12 95 PHE A C 1
ATOM 767 O O . PHE A 1 95 ? 19.846 -3.846 -7.881 1.00 92.12 95 PHE A O 1
ATOM 774 N N . ASP A 1 96 ? 19.014 -5.593 -9.026 1.00 92.19 96 ASP A N 1
ATOM 775 C CA . ASP A 1 96 ? 20.000 -5.536 -10.102 1.00 92.19 96 ASP A CA 1
ATOM 776 C C . ASP A 1 96 ? 19.588 -4.482 -11.151 1.00 92.19 96 ASP A C 1
ATOM 778 O O . ASP A 1 96 ? 18.583 -4.663 -11.845 1.00 92.19 96 ASP A O 1
ATOM 782 N N . PRO A 1 97 ? 20.345 -3.378 -11.304 1.00 91.62 97 PRO A N 1
ATOM 783 C CA . PRO A 1 97 ? 20.002 -2.293 -12.224 1.00 91.62 97 PRO A CA 1
ATOM 784 C C . PRO A 1 97 ? 19.967 -2.709 -13.697 1.00 91.62 97 PRO A C 1
ATOM 786 O O . PRO A 1 97 ? 19.257 -2.078 -14.488 1.00 91.62 97 PRO A O 1
ATOM 789 N N . ASP A 1 98 ? 20.691 -3.760 -14.073 1.00 92.88 98 ASP A N 1
ATOM 790 C CA . ASP A 1 98 ? 20.829 -4.209 -15.456 1.00 92.88 98 ASP A CA 1
ATOM 791 C C . ASP A 1 98 ? 19.991 -5.456 -15.776 1.00 92.88 98 ASP A C 1
ATOM 793 O O . ASP A 1 98 ? 19.939 -5.858 -16.939 1.00 92.88 98 ASP A O 1
ATOM 797 N N . ASN A 1 99 ? 19.261 -5.998 -14.793 1.00 92.50 99 ASN A N 1
ATOM 798 C CA . ASN A 1 99 ? 18.296 -7.089 -14.979 1.00 92.50 99 ASN A CA 1
ATOM 799 C C . ASN A 1 99 ? 16.855 -6.694 -14.613 1.00 92.50 99 ASN A C 1
ATOM 801 O O . ASN A 1 99 ? 15.909 -7.066 -15.312 1.00 92.50 99 ASN A O 1
ATOM 805 N N . ASP A 1 100 ? 16.670 -5.910 -13.552 1.00 92.44 100 ASP A N 1
ATOM 806 C CA . ASP A 1 100 ? 15.357 -5.738 -12.936 1.00 92.44 100 ASP A CA 1
ATOM 807 C C . ASP A 1 100 ? 14.617 -4.516 -13.490 1.00 92.44 100 ASP A C 1
ATOM 809 O O . ASP A 1 100 ? 15.195 -3.517 -13.936 1.00 92.44 100 ASP A O 1
ATOM 813 N N . VAL A 1 101 ? 13.288 -4.578 -13.439 1.00 94.00 101 VAL A N 1
ATOM 814 C CA . VAL A 1 101 ? 12.397 -3.515 -13.909 1.00 94.00 101 VAL A CA 1
ATOM 815 C C . VAL A 1 101 ? 11.642 -2.922 -12.728 1.00 94.00 101 VAL A C 1
ATOM 817 O O . VAL A 1 101 ? 10.962 -3.632 -11.991 1.00 94.00 101 VAL A O 1
ATOM 820 N N . VAL A 1 102 ? 11.716 -1.597 -12.572 1.00 95.56 102 VAL A N 1
ATOM 821 C CA . VAL A 1 102 ? 11.047 -0.875 -11.480 1.00 95.56 102 VAL A CA 1
ATOM 822 C C . VAL A 1 102 ? 9.814 -0.134 -11.985 1.00 95.56 102 VAL A C 1
ATOM 824 O O . VAL A 1 102 ? 9.894 0.695 -12.895 1.00 95.56 102 VAL A O 1
ATOM 827 N N . VAL A 1 103 ? 8.675 -0.376 -11.335 1.00 94.75 103 VAL A N 1
ATOM 828 C CA . VAL A 1 103 ? 7.394 0.288 -11.595 1.00 94.75 103 VAL A CA 1
ATOM 829 C C . VAL A 1 103 ? 6.904 0.999 -10.338 1.00 94.75 103 VAL A C 1
ATOM 831 O O . VAL A 1 103 ? 6.686 0.382 -9.301 1.00 94.75 103 VAL A O 1
ATOM 834 N N . PHE A 1 104 ? 6.647 2.295 -10.442 1.00 93.12 104 PHE A N 1
ATOM 835 C CA . PHE A 1 104 ? 5.962 3.087 -9.434 1.00 93.12 104 PHE A CA 1
ATOM 836 C C . PHE A 1 104 ? 4.452 3.065 -9.692 1.00 93.12 104 PHE A C 1
ATOM 838 O O . PHE A 1 104 ? 3.963 3.575 -10.700 1.00 93.12 104 PHE A O 1
ATOM 845 N N . ALA A 1 105 ? 3.705 2.471 -8.770 1.00 92.62 105 ALA A N 1
ATOM 846 C CA . ALA A 1 105 ? 2.255 2.398 -8.797 1.00 92.62 105 ALA A CA 1
ATOM 847 C C . ALA A 1 105 ? 1.660 3.657 -8.147 1.00 92.62 105 ALA A 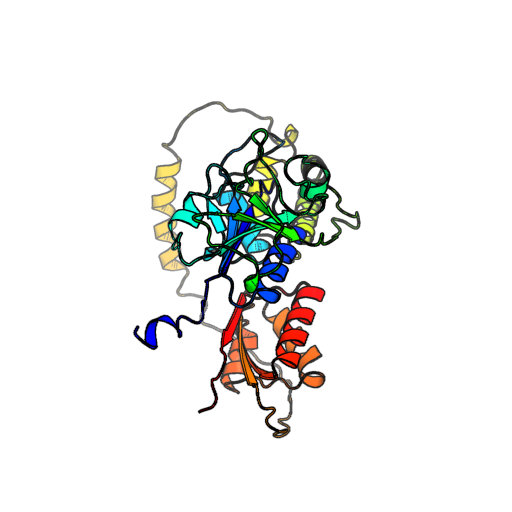C 1
ATOM 849 O O . ALA A 1 105 ? 1.735 3.825 -6.935 1.00 92.62 105 ALA A O 1
ATOM 850 N N . VAL A 1 106 ? 1.080 4.558 -8.933 1.00 85.38 106 VAL A N 1
ATOM 851 C CA . VAL A 1 106 ? 0.487 5.819 -8.453 1.00 85.38 106 VAL A CA 1
ATOM 852 C C . VAL A 1 106 ? -1.032 5.790 -8.602 1.00 85.38 106 VAL A C 1
ATOM 854 O O . VAL A 1 106 ? -1.570 5.027 -9.407 1.00 85.38 106 VAL A O 1
ATOM 857 N N . SER A 1 107 ? -1.763 6.567 -7.801 1.00 76.69 107 SER A N 1
ATOM 858 C CA . SER A 1 107 ? -3.220 6.647 -7.964 1.00 76.69 107 SER A CA 1
ATOM 859 C C . SER A 1 107 ? -3.578 7.423 -9.234 1.00 76.69 107 SER A C 1
ATOM 861 O O . SER A 1 107 ? -2.827 8.306 -9.646 1.00 76.69 107 SER A O 1
ATOM 863 N N . GLU A 1 108 ? -4.727 7.124 -9.847 1.00 71.81 108 GLU A N 1
ATOM 864 C CA . GLU A 1 108 ? -5.254 7.911 -10.979 1.00 71.81 108 GLU A CA 1
ATOM 865 C C . GLU A 1 108 ? -5.330 9.405 -10.642 1.00 71.81 108 GLU A C 1
ATOM 867 O O . GLU A 1 108 ? -4.920 10.241 -11.440 1.00 71.81 108 GLU A O 1
ATOM 872 N N . LYS A 1 109 ? -5.736 9.732 -9.411 1.00 67.88 109 LYS A N 1
ATOM 873 C CA . LYS A 1 109 ? -5.786 11.108 -8.915 1.00 67.88 109 LYS A CA 1
ATOM 874 C C . LYS A 1 109 ? -4.415 11.790 -8.919 1.00 67.88 109 LYS A C 1
ATOM 876 O O . LYS A 1 109 ? -4.291 12.902 -9.422 1.00 67.88 109 LYS A O 1
ATOM 881 N N . ASP A 1 110 ? -3.388 11.134 -8.373 1.00 67.69 110 ASP A N 1
ATOM 882 C CA . ASP A 1 110 ? -2.026 11.688 -8.377 1.00 67.69 110 ASP A CA 1
ATOM 883 C C . ASP A 1 110 ? -1.498 11.844 -9.810 1.00 67.69 110 ASP A C 1
ATOM 885 O O . ASP A 1 110 ? -0.686 12.722 -10.077 1.00 67.69 110 ASP A O 1
ATOM 889 N N . MET A 1 111 ? -1.970 11.003 -10.734 1.00 68.38 111 MET A N 1
ATOM 890 C CA . MET A 1 111 ? -1.642 11.053 -12.155 1.00 68.38 111 MET A CA 1
ATOM 891 C C . MET A 1 111 ? -2.287 12.249 -12.873 1.00 68.38 111 MET A C 1
ATOM 893 O O . MET A 1 111 ? -1.617 12.921 -13.653 1.00 68.38 111 MET A O 1
ATOM 897 N N . GLU A 1 112 ? -3.551 12.555 -12.584 1.00 65.56 112 GLU A N 1
ATOM 898 C CA . GLU A 1 112 ? -4.275 13.692 -13.171 1.00 65.56 112 GLU A CA 1
ATOM 899 C C . GLU A 1 112 ? -3.786 15.055 -12.658 1.00 65.56 112 GLU A C 1
ATOM 901 O O . GLU A 1 112 ? -3.781 16.038 -13.401 1.00 65.56 112 GLU A O 1
ATOM 906 N N . GLU A 1 113 ? -3.371 15.130 -11.391 1.00 62.12 113 GLU A N 1
ATOM 907 C CA . GLU A 1 113 ? -3.011 16.393 -10.732 1.00 62.12 113 GLU A CA 1
ATOM 908 C C . GLU A 1 113 ? -1.551 16.832 -10.987 1.00 62.12 113 GLU A C 1
ATOM 910 O O . GLU A 1 113 ? -1.191 17.980 -10.714 1.00 62.12 113 GLU A O 1
ATOM 915 N N . GLU A 1 114 ? -0.698 15.959 -11.535 1.00 61.75 114 GLU A N 1
ATOM 916 C CA . GLU A 1 114 ? 0.749 16.185 -11.641 1.00 61.75 114 GLU A CA 1
ATOM 917 C C . GLU A 1 114 ? 1.241 16.218 -13.106 1.00 61.75 114 GLU A C 1
ATOM 919 O O . GLU A 1 114 ? 1.375 15.177 -13.756 1.00 61.75 114 GLU A O 1
ATOM 924 N N . PRO A 1 115 ? 1.650 17.395 -13.627 1.00 55.66 115 PRO A N 1
ATOM 925 C CA . PRO A 1 115 ? 2.084 17.563 -15.022 1.00 55.66 115 PRO A CA 1
ATOM 926 C C . PRO A 1 115 ? 3.262 16.677 -15.454 1.00 55.66 115 PRO A C 1
ATOM 928 O O . PRO A 1 115 ? 3.486 16.464 -16.642 1.00 55.66 115 PRO A O 1
ATOM 931 N N . ARG A 1 116 ? 4.047 16.172 -14.495 1.00 59.09 116 ARG A N 1
ATOM 932 C CA . ARG A 1 116 ? 5.185 15.268 -14.740 1.00 59.09 116 ARG A CA 1
ATOM 933 C C . ARG A 1 116 ? 4.773 13.850 -15.152 1.00 59.09 116 ARG A C 1
ATOM 935 O O . ARG A 1 116 ? 5.651 13.055 -15.474 1.00 59.09 116 ARG A O 1
ATOM 942 N N .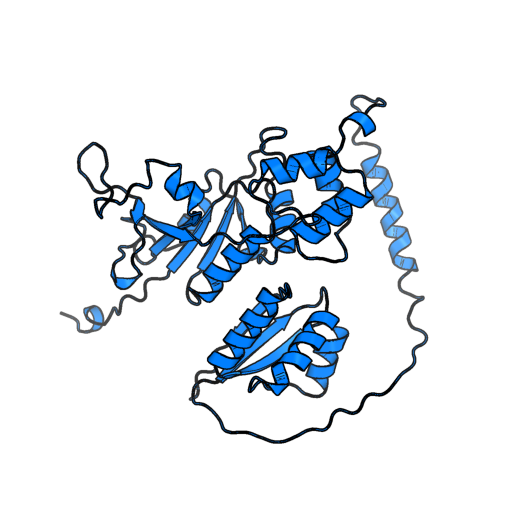 PHE A 1 117 ? 3.478 13.549 -15.151 1.00 65.81 117 PHE A N 1
ATOM 943 C CA . PHE A 1 117 ? 2.919 12.265 -15.562 1.00 65.81 117 PHE A CA 1
ATOM 944 C C . PHE A 1 117 ? 2.145 12.349 -16.892 1.00 65.81 117 PHE A C 1
ATOM 946 O O . PHE A 1 117 ? 1.415 11.430 -17.249 1.00 65.81 117 PHE A O 1
ATOM 953 N N . ASP A 1 118 ? 2.307 13.430 -17.663 1.00 66.75 118 ASP A N 1
ATOM 954 C CA . ASP A 1 118 ? 1.705 13.543 -18.995 1.00 66.75 118 ASP A CA 1
ATOM 955 C C . ASP A 1 118 ? 2.409 12.623 -20.014 1.00 66.75 118 ASP A C 1
ATOM 957 O O . ASP A 1 118 ? 3.484 12.930 -20.537 1.00 66.75 118 ASP A O 1
ATOM 961 N N . PHE A 1 119 ? 1.767 11.491 -20.315 1.00 72.31 119 PHE A N 1
ATOM 962 C CA . PHE A 1 119 ? 2.187 10.528 -21.339 1.00 72.31 119 PHE A CA 1
ATOM 963 C C . PHE A 1 119 ? 1.374 10.628 -22.636 1.00 72.31 119 PHE A C 1
ATOM 965 O O . PHE A 1 119 ? 1.406 9.705 -23.450 1.00 72.31 119 PHE A O 1
ATOM 972 N N . SER A 1 120 ? 0.653 11.729 -22.875 1.00 68.62 120 SER A N 1
ATOM 973 C CA . SER A 1 120 ? -0.202 11.902 -24.065 1.00 68.62 120 SER A CA 1
ATOM 974 C C . SER A 1 120 ? 0.541 11.721 -25.397 1.00 68.62 120 SER A C 1
ATOM 976 O O . SER A 1 120 ? -0.058 11.362 -26.409 1.00 68.62 120 SER A O 1
ATOM 978 N N . LYS A 1 121 ? 1.865 11.920 -25.397 1.00 66.88 121 LYS A N 1
ATOM 979 C CA . LYS A 1 121 ? 2.763 11.742 -26.554 1.00 66.88 121 LYS A CA 1
ATOM 980 C C . LYS A 1 121 ? 3.468 10.381 -26.587 1.00 66.88 121 LYS A C 1
ATOM 982 O O . LYS A 1 121 ? 4.368 10.162 -27.394 1.00 66.88 121 LYS A O 1
ATOM 987 N N . GLY A 1 122 ? 3.078 9.466 -25.708 1.00 71.62 122 GLY A N 1
ATOM 988 C CA . GLY A 1 122 ? 3.613 8.118 -25.591 1.00 71.62 122 GLY A CA 1
ATOM 989 C C . GLY A 1 122 ? 4.886 8.029 -24.749 1.00 71.62 122 GLY A C 1
ATOM 990 O O . GLY A 1 122 ? 4.871 7.345 -23.733 1.00 71.62 122 GLY A O 1
ATOM 991 N N . ILE A 1 123 ? 5.969 8.683 -25.176 1.00 74.00 123 ILE A N 1
ATOM 992 C CA . ILE A 1 123 ? 7.242 8.743 -24.437 1.00 74.00 123 ILE A CA 1
ATOM 993 C C . ILE A 1 123 ? 7.330 10.091 -23.725 1.00 74.00 123 ILE A C 1
ATOM 995 O O . ILE A 1 123 ? 7.064 11.136 -24.326 1.00 74.00 123 ILE A O 1
ATOM 999 N N . SER A 1 124 ? 7.716 10.069 -22.450 1.00 72.75 124 SER A N 1
ATOM 1000 C CA . SER A 1 124 ? 8.016 11.292 -21.709 1.00 72.75 124 SER A CA 1
ATOM 1001 C C . SER A 1 124 ? 9.429 11.764 -22.040 1.00 72.75 124 SER A C 1
ATOM 1003 O O . SER A 1 124 ? 10.370 10.967 -22.055 1.00 72.75 124 SER A O 1
ATOM 1005 N N . PHE A 1 125 ? 9.591 13.062 -22.295 1.00 73.50 125 PHE A N 1
ATOM 1006 C CA . PHE A 1 125 ? 10.869 13.676 -22.650 1.00 73.50 125 PHE A CA 1
ATOM 1007 C C . PHE A 1 125 ? 11.241 14.772 -21.652 1.00 73.50 125 PHE A C 1
ATOM 1009 O O . PHE A 1 125 ? 10.401 15.551 -21.196 1.00 73.50 125 PHE A O 1
ATOM 1016 N N . LYS A 1 126 ? 12.533 14.873 -21.345 1.00 75.69 126 LYS A N 1
ATOM 1017 C CA . LYS A 1 126 ? 13.118 16.024 -20.653 1.00 75.69 126 LYS A CA 1
ATOM 1018 C C . LYS A 1 126 ? 13.016 17.273 -21.540 1.00 75.69 126 LYS A C 1
ATOM 1020 O O . LYS A 1 126 ? 12.861 17.196 -22.757 1.00 75.69 126 LYS A O 1
ATOM 1025 N N . LYS A 1 127 ? 13.228 18.455 -20.947 1.00 77.75 127 LYS A N 1
ATOM 1026 C CA . LYS A 1 127 ? 13.258 19.737 -21.685 1.00 77.75 127 LYS A CA 1
ATOM 1027 C C . LYS A 1 127 ? 14.297 19.779 -22.817 1.00 77.75 127 LYS A C 1
ATOM 1029 O O . LYS A 1 127 ? 14.129 20.558 -23.747 1.00 77.75 127 LYS A O 1
ATOM 1034 N N . ASN A 1 128 ? 15.361 18.978 -22.729 1.00 77.81 128 ASN A N 1
ATOM 1035 C CA . ASN A 1 128 ? 16.427 18.888 -23.732 1.00 77.81 128 ASN A CA 1
ATOM 1036 C C . ASN A 1 128 ? 16.123 17.893 -24.876 1.00 77.81 128 ASN A C 1
ATOM 1038 O O . ASN A 1 128 ? 16.970 17.726 -25.745 1.00 77.81 128 ASN A O 1
ATOM 1042 N N . GLY A 1 129 ? 14.951 17.245 -24.891 1.00 76.62 129 GLY A N 1
ATOM 1043 C CA . GLY A 1 129 ? 14.543 16.312 -25.948 1.00 76.62 129 GLY A CA 1
ATOM 1044 C C . GLY A 1 129 ? 15.012 14.865 -25.763 1.00 76.62 129 GLY A C 1
ATOM 1045 O O . GLY A 1 129 ? 14.652 14.013 -26.568 1.00 76.62 129 GLY A O 1
ATOM 1046 N N . GLU A 1 130 ? 15.767 14.559 -24.706 1.00 77.50 130 GLU A N 1
ATOM 1047 C CA . GLU A 1 130 ? 16.088 13.177 -24.331 1.00 77.50 130 GLU A CA 1
ATOM 1048 C C . GLU A 1 130 ? 14.903 12.507 -23.624 1.00 77.50 130 GLU A C 1
ATOM 1050 O O . GLU A 1 130 ? 14.157 13.198 -22.916 1.00 77.50 130 GLU A O 1
ATOM 1055 N N . PRO A 1 131 ? 14.739 11.175 -23.730 1.00 79.38 131 PRO A N 1
ATOM 1056 C CA . PRO A 1 131 ? 13.779 10.448 -22.911 1.00 79.38 131 PRO A CA 1
ATOM 1057 C C . PRO A 1 131 ? 13.966 10.758 -21.419 1.00 79.38 131 PRO A C 1
ATOM 1059 O O . PRO A 1 131 ? 15.081 10.790 -20.887 1.00 79.38 131 PRO A O 1
ATOM 1062 N N . ALA A 1 132 ? 12.861 11.026 -20.732 1.00 83.44 132 ALA A N 1
ATOM 1063 C CA . ALA A 1 132 ? 12.844 11.126 -19.283 1.00 83.44 132 ALA A CA 1
ATOM 1064 C C . ALA A 1 132 ? 13.148 9.757 -18.658 1.00 83.44 132 ALA A C 1
ATOM 1066 O O . ALA A 1 132 ? 1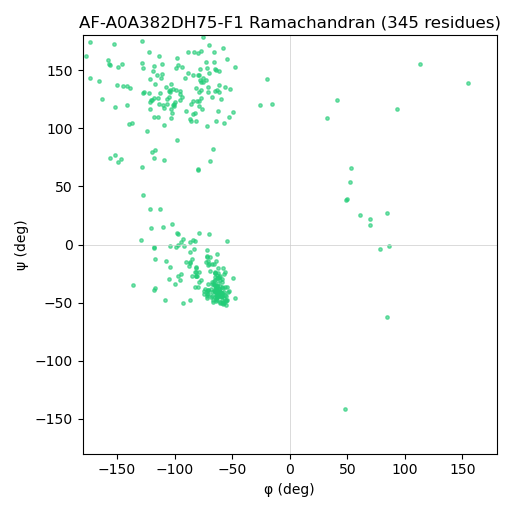2.937 8.714 -19.274 1.00 83.44 132 ALA A O 1
ATOM 1067 N N . TYR A 1 133 ? 13.632 9.753 -17.417 1.00 86.25 133 TYR A N 1
ATOM 1068 C CA . TYR A 1 133 ? 13.853 8.493 -16.708 1.00 86.25 133 TYR A CA 1
ATOM 1069 C C . TYR A 1 133 ? 12.533 7.742 -16.490 1.00 86.25 133 TYR A C 1
ATOM 1071 O O . TYR A 1 133 ? 12.446 6.562 -16.806 1.00 86.25 133 TYR A O 1
ATOM 1079 N N . LEU A 1 134 ? 11.504 8.448 -16.004 1.00 86.56 134 LEU A N 1
ATOM 1080 C CA . LEU A 1 134 ? 10.178 7.880 -15.774 1.00 86.56 134 LEU A CA 1
ATOM 1081 C C . LEU A 1 134 ? 9.375 7.804 -17.076 1.00 86.56 134 LEU A C 1
ATOM 1083 O O . LEU A 1 134 ? 9.145 8.823 -17.730 1.00 86.56 134 LEU A O 1
ATOM 1087 N N . GLN A 1 135 ? 8.926 6.601 -17.414 1.00 86.06 135 GLN A N 1
ATOM 1088 C CA . GLN A 1 135 ? 8.129 6.286 -18.597 1.00 86.06 135 GLN A CA 1
ATOM 1089 C C . GLN A 1 135 ? 6.797 5.634 -18.216 1.00 86.06 135 GLN A C 1
ATOM 1091 O O . GLN A 1 135 ? 6.597 5.201 -17.084 1.00 86.06 135 GLN A O 1
ATOM 1096 N N . GLN A 1 136 ? 5.860 5.561 -19.159 1.00 86.94 136 GLN A N 1
ATOM 1097 C CA . GLN A 1 136 ? 4.589 4.874 -18.937 1.00 86.94 136 GLN A CA 1
ATOM 1098 C C . GLN A 1 136 ? 4.805 3.356 -18.885 1.00 86.94 136 GLN A C 1
ATOM 1100 O O . GLN A 1 136 ? 5.426 2.791 -19.786 1.00 86.94 136 GLN A O 1
ATOM 1105 N N . TRP A 1 137 ? 4.256 2.683 -17.875 1.00 88.69 137 TRP A N 1
ATOM 1106 C CA . TRP A 1 137 ? 4.228 1.222 -17.818 1.00 88.69 137 TRP A CA 1
ATOM 1107 C C . TRP A 1 137 ? 3.318 0.647 -18.911 1.00 88.69 137 TRP A C 1
ATOM 1109 O O . TRP A 1 137 ? 2.151 1.027 -19.017 1.00 88.69 137 TRP A O 1
ATOM 1119 N N . ARG A 1 138 ? 3.849 -0.278 -19.719 1.00 86.62 138 ARG A N 1
ATOM 1120 C CA . ARG A 1 138 ? 3.114 -0.964 -20.802 1.00 86.62 138 ARG A CA 1
ATOM 1121 C C . ARG A 1 138 ? 3.233 -2.487 -20.766 1.00 86.62 138 ARG A C 1
ATOM 1123 O O . ARG A 1 138 ? 2.678 -3.157 -21.632 1.00 86.62 138 ARG A O 1
ATOM 1130 N N . GLY A 1 139 ? 3.903 -3.021 -19.749 1.00 85.88 139 GLY A N 1
ATOM 1131 C CA . GLY A 1 139 ? 4.183 -4.444 -19.601 1.00 85.88 139 GLY A CA 1
ATOM 1132 C C . GLY A 1 139 ? 5.671 -4.754 -19.727 1.00 85.88 139 GLY A C 1
ATOM 1133 O O . GLY A 1 139 ? 6.425 -4.012 -20.360 1.00 85.88 139 GLY A O 1
ATOM 1134 N N . LEU A 1 140 ? 6.063 -5.873 -19.122 1.00 86.19 140 LEU A N 1
ATOM 1135 C CA . LEU A 1 140 ? 7.456 -6.266 -18.907 1.00 86.19 140 LEU A CA 1
ATOM 1136 C C . LEU A 1 140 ? 8.249 -6.426 -20.215 1.00 86.19 140 LEU A C 1
ATOM 1138 O O . LEU A 1 140 ? 9.373 -5.939 -20.313 1.00 86.19 140 LEU A O 1
ATOM 1142 N N . ASP A 1 141 ? 7.631 -7.011 -21.244 1.00 85.62 141 ASP A N 1
ATOM 1143 C CA . ASP A 1 141 ? 8.259 -7.251 -22.554 1.00 85.62 141 ASP A CA 1
ATOM 1144 C C . ASP A 1 141 ? 8.685 -5.953 -23.254 1.00 85.62 141 ASP A C 1
ATOM 1146 O O . ASP A 1 141 ? 9.634 -5.926 -24.034 1.00 85.62 141 ASP A O 1
ATOM 1150 N N . SER A 1 142 ? 7.982 -4.855 -22.963 1.00 85.44 142 SER A N 1
ATOM 1151 C CA . SER A 1 142 ? 8.231 -3.533 -23.544 1.00 85.44 142 SER A CA 1
ATOM 1152 C C . SER A 1 142 ? 9.140 -2.644 -22.692 1.00 85.44 142 SER A C 1
ATOM 1154 O O . SER A 1 142 ? 9.372 -1.486 -23.047 1.00 85.44 142 SER A O 1
ATOM 1156 N N . SER A 1 143 ? 9.629 -3.165 -21.566 1.00 87.62 143 SER A N 1
ATOM 1157 C CA . SER A 1 143 ? 10.391 -2.402 -20.584 1.00 87.62 143 SER A CA 1
ATOM 1158 C C . SER A 1 143 ? 11.888 -2.682 -20.662 1.00 87.62 143 SER A C 1
ATOM 1160 O O . SER A 1 143 ? 12.338 -3.822 -20.786 1.00 87.62 143 SER A O 1
ATOM 1162 N N . GLU A 1 144 ? 12.668 -1.614 -20.555 1.00 91.38 144 GLU A N 1
ATOM 1163 C CA . GLU A 1 144 ? 14.090 -1.642 -20.237 1.00 91.38 144 GLU A CA 1
ATOM 1164 C C . GLU A 1 144 ? 14.280 -1.738 -18.717 1.00 91.38 144 GLU A C 1
ATOM 1166 O O . GLU A 1 144 ? 13.339 -1.550 -17.946 1.00 91.38 144 GLU A O 1
ATOM 1171 N N . THR A 1 145 ? 15.491 -2.058 -18.280 1.00 93.00 145 THR A N 1
ATOM 1172 C CA . THR A 1 145 ? 15.817 -2.210 -16.859 1.00 93.00 145 THR A CA 1
ATOM 1173 C C . THR A 1 145 ? 15.967 -0.858 -16.167 1.00 93.00 145 THR A C 1
ATOM 1175 O O . THR A 1 145 ? 16.059 0.201 -16.811 1.00 93.00 145 THR A O 1
ATOM 1178 N N . PHE A 1 146 ? 15.987 -0.871 -14.834 1.00 91.88 146 PHE A N 1
ATOM 1179 C CA . PHE A 1 146 ? 15.948 0.368 -14.064 1.00 91.88 146 PHE A CA 1
ATOM 1180 C C . PHE A 1 146 ? 17.245 1.188 -14.107 1.00 91.88 146 PHE A C 1
ATOM 1182 O O . PHE A 1 146 ? 17.206 2.363 -13.728 1.00 91.88 146 PHE A O 1
ATOM 1189 N N . SER A 1 147 ? 18.352 0.649 -14.641 1.00 91.06 147 SER A N 1
ATOM 1190 C CA . SER A 1 147 ? 19.541 1.438 -15.001 1.00 91.06 147 SER A CA 1
ATOM 1191 C C . SER A 1 147 ? 19.243 2.499 -16.061 1.00 91.06 147 SER A C 1
ATOM 1193 O O . SER A 1 147 ? 19.886 3.551 -16.084 1.00 91.06 147 SER A O 1
ATOM 1195 N N . LYS A 1 148 ? 18.230 2.270 -16.905 1.00 90.50 148 LYS A N 1
ATOM 1196 C CA . LYS A 1 148 ? 17.825 3.189 -17.974 1.00 90.50 148 LYS A CA 1
ATOM 1197 C C . LYS A 1 148 ? 16.508 3.891 -17.684 1.00 90.50 148 LYS A C 1
ATOM 1199 O O . LYS A 1 148 ? 16.431 5.113 -17.833 1.00 90.50 148 LYS A O 1
ATOM 1204 N N . HIS A 1 149 ? 15.487 3.139 -17.269 1.00 89.81 149 HIS A N 1
ATOM 1205 C CA . HIS A 1 149 ? 14.131 3.658 -17.107 1.00 89.81 149 HIS A CA 1
ATOM 1206 C C . HIS A 1 149 ? 13.410 3.102 -15.882 1.00 89.81 149 HIS A C 1
ATOM 1208 O O . HIS A 1 149 ? 13.393 1.903 -15.633 1.00 89.81 149 HIS A O 1
ATOM 1214 N N . GLY A 1 150 ? 12.731 3.994 -15.164 1.00 90.25 150 GLY A N 1
ATOM 1215 C CA . GLY A 1 150 ? 11.670 3.625 -14.233 1.00 90.25 150 GLY A CA 1
ATOM 1216 C C . GLY A 1 150 ? 10.314 3.782 -14.911 1.00 90.25 150 GLY A C 1
ATOM 1217 O O . GLY A 1 150 ? 10.155 4.598 -15.819 1.00 90.25 150 GLY A O 1
ATOM 1218 N N . TYR A 1 151 ? 9.313 3.038 -14.459 1.00 89.62 151 TYR A N 1
ATOM 1219 C CA . TYR A 1 151 ? 7.987 3.052 -15.073 1.00 89.62 151 TYR A CA 1
ATOM 1220 C C . TYR A 1 151 ? 6.915 3.537 -14.106 1.00 89.62 151 TYR A C 1
ATOM 1222 O O . TYR A 1 151 ? 7.060 3.410 -12.897 1.00 89.62 151 TYR A O 1
ATOM 1230 N N . LEU A 1 152 ? 5.829 4.093 -14.633 1.00 87.56 152 LEU A N 1
ATOM 1231 C CA . LEU A 1 152 ? 4.665 4.531 -13.869 1.00 87.56 152 LEU A CA 1
ATOM 1232 C C . LEU A 1 152 ? 3.430 3.751 -14.304 1.00 87.56 152 LEU A C 1
ATOM 1234 O O . LEU A 1 152 ? 3.092 3.732 -15.489 1.00 87.56 152 LEU A O 1
ATOM 1238 N N . ALA A 1 153 ? 2.752 3.139 -13.339 1.00 88.12 153 ALA A N 1
ATOM 1239 C CA . ALA A 1 153 ? 1.476 2.462 -13.530 1.00 88.12 153 ALA A CA 1
ATOM 1240 C C . ALA A 1 153 ? 0.396 3.152 -12.696 1.00 88.12 153 ALA A C 1
ATOM 1242 O O . ALA A 1 153 ? 0.626 3.497 -11.536 1.00 88.12 153 ALA A O 1
ATOM 1243 N N . THR A 1 154 ? -0.791 3.333 -13.268 1.00 85.38 154 THR A N 1
ATOM 1244 C CA . THR A 1 154 ? -1.957 3.797 -12.515 1.00 85.38 154 THR A CA 1
ATOM 1245 C C . THR A 1 154 ? -2.588 2.645 -11.743 1.00 85.38 154 THR A C 1
ATOM 1247 O O . THR A 1 154 ? -2.592 1.491 -12.178 1.00 85.38 154 THR A O 1
ATOM 1250 N N . THR A 1 155 ? -3.127 2.963 -10.572 1.00 85.69 155 THR A N 1
ATOM 1251 C CA . THR A 1 155 ? -3.860 2.025 -9.720 1.00 85.69 155 THR A CA 1
ATOM 1252 C C . THR A 1 155 ? -5.318 2.445 -9.589 1.00 85.69 155 THR A C 1
ATOM 1254 O O . THR A 1 155 ? -5.600 3.646 -9.547 1.00 85.69 155 THR A O 1
ATOM 1257 N N . PRO A 1 156 ? -6.248 1.477 -9.495 1.00 83.81 156 PRO A N 1
ATOM 1258 C CA . PRO A 1 156 ? -7.655 1.784 -9.294 1.00 83.81 156 PRO A CA 1
ATOM 1259 C C . PRO A 1 156 ? -7.882 2.441 -7.930 1.00 83.81 156 PRO A C 1
ATOM 1261 O O . PRO A 1 156 ? -7.199 2.138 -6.949 1.00 83.81 156 PRO A O 1
ATOM 1264 N N . THR A 1 157 ? -8.907 3.286 -7.844 1.00 82.38 157 THR A N 1
ATOM 1265 C CA . THR A 1 157 ? -9.362 3.850 -6.568 1.00 82.38 157 THR A CA 1
ATOM 1266 C C . THR A 1 157 ? -10.483 2.995 -5.979 1.00 82.38 157 THR A C 1
ATOM 1268 O O . THR A 1 157 ? -11.494 2.741 -6.630 1.00 82.38 157 THR A O 1
ATOM 1271 N N . TYR A 1 158 ? -10.335 2.575 -4.721 1.00 86.19 158 TYR A N 1
ATOM 1272 C CA . TYR A 1 158 ? -11.355 1.800 -4.011 1.00 86.19 158 TYR A CA 1
ATOM 1273 C C . TYR A 1 158 ? -12.125 2.673 -3.022 1.00 86.19 158 TYR A C 1
ATOM 1275 O O . TYR A 1 158 ? -11.599 3.031 -1.966 1.00 86.19 158 TYR A O 1
ATOM 1283 N N . GLY A 1 159 ? -13.387 2.959 -3.350 1.00 86.94 159 GLY A N 1
ATOM 1284 C CA . GLY A 1 159 ? -14.320 3.642 -2.454 1.00 86.94 159 GLY A CA 1
ATOM 1285 C C . GLY A 1 159 ? -14.584 2.854 -1.169 1.00 86.94 159 GLY A C 1
ATOM 1286 O O . GLY A 1 159 ? -14.528 1.615 -1.134 1.00 86.94 159 GLY A O 1
ATOM 1287 N N . PHE A 1 160 ? -14.843 3.590 -0.095 1.00 91.88 160 PHE A N 1
ATOM 1288 C CA . PHE A 1 160 ? -15.231 3.055 1.201 1.00 91.88 160 PHE A CA 1
ATOM 1289 C C . PHE A 1 160 ? -15.959 4.130 2.006 1.00 91.88 160 PHE A C 1
ATOM 1291 O O . PHE A 1 160 ? -15.826 5.335 1.768 1.00 91.88 160 PHE A O 1
ATOM 1298 N N . LYS A 1 161 ? -16.728 3.669 2.990 1.00 94.06 161 LYS A N 1
ATOM 1299 C CA . LYS A 1 161 ? -17.520 4.532 3.856 1.00 94.06 161 LYS A CA 1
ATOM 1300 C C . LYS A 1 161 ? -16.972 4.510 5.266 1.00 94.06 161 LYS A C 1
ATOM 1302 O O . LYS A 1 161 ? -16.569 3.460 5.748 1.00 94.06 161 LYS A O 1
ATOM 1307 N N . VAL A 1 162 ? -17.030 5.660 5.919 1.00 94.19 162 VAL A N 1
ATOM 1308 C CA . VAL A 1 162 ? -16.792 5.813 7.353 1.00 94.19 162 VAL A CA 1
ATOM 1309 C C . VAL A 1 162 ? -18.051 6.415 7.943 1.00 94.19 162 VAL A C 1
ATOM 1311 O O . VAL A 1 162 ? -18.519 7.457 7.481 1.00 94.19 162 VAL A O 1
ATOM 1314 N N . ARG A 1 163 ? -18.650 5.724 8.911 1.00 92.12 163 ARG A N 1
ATOM 1315 C CA . ARG A 1 163 ? -19.932 6.080 9.529 1.00 92.12 163 ARG A CA 1
ATOM 1316 C C . ARG A 1 163 ? -21.026 6.363 8.492 1.00 92.12 163 ARG A C 1
ATOM 1318 O O . ARG A 1 163 ? -21.807 7.301 8.615 1.00 92.12 163 ARG A O 1
ATOM 1325 N N . GLY A 1 164 ? -21.049 5.565 7.422 1.00 91.25 164 GLY A N 1
ATOM 1326 C CA . GLY A 1 164 ? -22.002 5.693 6.314 1.00 91.25 164 GLY A CA 1
ATOM 1327 C C . GLY A 1 164 ? -21.697 6.802 5.296 1.00 91.25 164 GLY A C 1
ATOM 1328 O O . GLY A 1 164 ? -22.392 6.879 4.281 1.00 91.25 164 GLY A O 1
ATOM 1329 N N . VAL A 1 165 ? -20.657 7.614 5.509 1.00 92.88 165 VAL A N 1
ATOM 1330 C CA . VAL A 1 165 ? -20.243 8.703 4.612 1.00 92.88 165 VAL A CA 1
ATOM 1331 C C . VAL A 1 165 ? -19.140 8.223 3.673 1.00 92.88 165 VAL A C 1
ATOM 1333 O O . VAL A 1 165 ? -18.142 7.672 4.127 1.00 92.88 165 VAL A O 1
ATOM 1336 N N . GLU A 1 166 ? -19.299 8.456 2.368 1.00 94.00 166 GLU A N 1
ATOM 1337 C CA . GLU A 1 166 ? -18.260 8.151 1.375 1.00 94.00 166 GLU A CA 1
ATOM 1338 C C . GLU A 1 166 ? -17.022 9.031 1.597 1.00 94.00 166 GLU A C 1
ATOM 1340 O O . GLU A 1 166 ? -17.128 10.254 1.764 1.00 94.00 166 GLU A O 1
ATOM 1345 N N . ILE A 1 167 ? -15.845 8.407 1.601 1.00 91.12 167 ILE A N 1
ATOM 1346 C CA . ILE A 1 167 ? -14.577 9.099 1.816 1.00 91.12 167 ILE A CA 1
ATOM 1347 C C . ILE A 1 167 ? -13.918 9.449 0.486 1.00 91.12 167 ILE A C 1
ATOM 1349 O O . ILE A 1 167 ? -13.622 8.577 -0.322 1.00 91.12 167 ILE A O 1
ATOM 1353 N N . ASN A 1 168 ? -13.617 10.737 0.307 1.00 82.19 168 ASN A N 1
ATOM 1354 C CA . ASN A 1 168 ? -13.016 11.269 -0.921 1.00 82.19 168 ASN A CA 1
ATOM 1355 C C . ASN A 1 168 ? -11.619 11.873 -0.701 1.00 82.19 168 ASN A C 1
ATOM 1357 O O . ASN A 1 168 ? -10.913 12.197 -1.657 1.00 82.19 168 ASN A O 1
ATOM 1361 N N . SER A 1 169 ? -11.208 12.094 0.554 1.00 83.88 169 SER A N 1
ATOM 1362 C CA . SER A 1 169 ? -9.890 12.662 0.847 1.00 83.88 169 SER A CA 1
ATOM 1363 C C . SER A 1 169 ? -9.374 12.320 2.240 1.00 83.88 169 SER A C 1
ATOM 1365 O O . SER A 1 169 ? -10.133 12.160 3.195 1.00 83.88 169 SER A O 1
ATOM 1367 N N . ALA A 1 170 ? -8.048 12.332 2.380 1.00 86.88 170 ALA A N 1
ATOM 1368 C CA . ALA A 1 170 ? -7.391 12.208 3.674 1.00 86.88 170 ALA A CA 1
ATOM 1369 C C . ALA A 1 170 ? -7.805 13.326 4.651 1.00 86.88 170 ALA A C 1
ATOM 1371 O O . ALA A 1 170 ? -7.975 13.078 5.839 1.00 86.88 170 ALA A O 1
ATOM 1372 N N . SER A 1 171 ? -8.013 14.554 4.161 1.00 87.19 171 SER A N 1
ATOM 1373 C CA . SER A 1 171 ? -8.452 15.682 4.996 1.00 87.19 171 SER A CA 1
ATOM 1374 C C . SER A 1 171 ? -9.844 15.467 5.590 1.00 87.19 171 SER A C 1
ATOM 1376 O O . SER A 1 171 ? -10.060 15.808 6.748 1.00 87.19 171 SER A O 1
ATOM 1378 N N . GLN A 1 172 ? -10.761 14.848 4.841 1.00 92.38 172 GLN A N 1
ATOM 1379 C CA . GLN A 1 172 ? -12.091 14.492 5.341 1.00 92.38 172 GLN A CA 1
ATOM 1380 C C . GLN A 1 172 ? -11.999 13.524 6.528 1.00 92.38 172 GLN A C 1
ATOM 1382 O O . GLN A 1 172 ? -12.650 13.753 7.543 1.00 92.38 172 GLN A O 1
ATOM 1387 N N . ILE A 1 173 ? -11.139 12.503 6.435 1.00 93.38 173 ILE A N 1
ATOM 1388 C CA . ILE A 1 173 ? -10.901 11.549 7.530 1.00 93.38 173 ILE A CA 1
ATOM 1389 C C . ILE A 1 173 ? -10.365 12.275 8.767 1.00 93.38 173 ILE A C 1
ATOM 1391 O O . ILE A 1 173 ? -10.892 12.106 9.862 1.00 93.38 173 ILE A O 1
ATOM 1395 N N . ARG A 1 174 ? -9.327 13.107 8.599 1.00 92.81 174 ARG A N 1
ATOM 1396 C CA . ARG A 1 174 ? -8.720 13.826 9.730 1.00 92.81 174 ARG A CA 1
ATOM 1397 C C . ARG A 1 174 ? -9.723 14.755 10.415 1.00 92.81 174 ARG A C 1
ATOM 1399 O O . ARG A 1 174 ? -9.741 14.803 11.636 1.00 92.81 174 ARG A O 1
ATOM 1406 N N . ASN A 1 175 ? -10.589 15.423 9.652 1.00 92.12 175 ASN A N 1
ATOM 1407 C CA . ASN A 1 175 ? -11.641 16.267 10.217 1.00 92.12 175 ASN A CA 1
ATOM 1408 C C . ASN A 1 175 ? -12.662 15.455 11.022 1.00 92.12 175 ASN A C 1
ATOM 1410 O O . ASN A 1 175 ? -12.985 15.858 12.131 1.00 92.12 175 ASN A O 1
ATOM 1414 N N . MET A 1 176 ? -13.122 14.307 10.506 1.00 93.38 176 MET A N 1
ATOM 1415 C CA . MET A 1 176 ? -14.039 13.426 11.246 1.00 93.38 176 MET A CA 1
ATOM 1416 C C . MET A 1 176 ? -13.448 12.990 12.591 1.00 93.38 176 MET A C 1
ATOM 1418 O O . MET A 1 176 ? -14.162 12.970 13.585 1.00 93.38 176 MET A O 1
ATOM 1422 N N . ILE A 1 177 ? -12.149 12.677 12.617 1.00 93.88 177 ILE A N 1
ATOM 1423 C CA . ILE A 1 177 ? -11.420 12.261 13.825 1.00 93.88 177 ILE A CA 1
ATOM 1424 C C . ILE A 1 177 ? -11.197 13.432 14.790 1.00 93.88 177 ILE A C 1
ATOM 1426 O O . ILE A 1 177 ? -11.296 13.273 16.001 1.00 93.88 177 ILE A O 1
ATOM 1430 N N . ALA A 1 178 ? -10.884 14.621 14.275 1.00 91.25 178 ALA A N 1
ATOM 1431 C CA . ALA A 1 178 ? -10.650 15.794 15.113 1.00 91.25 178 ALA A CA 1
ATOM 1432 C C . ALA A 1 178 ? -11.915 16.225 15.874 1.00 91.25 178 ALA A C 1
ATOM 1434 O O . ALA A 1 178 ? -11.814 16.762 16.975 1.00 91.25 178 ALA A O 1
ATOM 1435 N N . THR A 1 179 ? -13.096 15.984 15.296 1.00 90.88 179 THR A N 1
ATOM 1436 C CA . THR A 1 179 ? -14.393 16.353 15.882 1.00 90.88 179 THR A CA 1
ATOM 1437 C C . THR A 1 179 ? -15.101 15.208 16.602 1.00 90.88 179 THR A C 1
ATOM 1439 O O . THR A 1 179 ? -16.201 15.423 17.099 1.00 90.88 179 THR A O 1
ATOM 1442 N N . SER A 1 180 ? -14.531 14.000 16.614 1.00 92.62 180 SER A N 1
ATOM 1443 C CA . SER A 1 180 ? -15.172 12.825 17.207 1.00 92.62 180 SER A CA 1
ATOM 1444 C C . SER A 1 180 ? -14.947 12.734 18.713 1.00 92.62 180 SER A C 1
ATOM 1446 O O . SER A 1 180 ? -13.851 13.041 19.191 1.00 92.62 180 SER A O 1
ATOM 1448 N N . ASP A 1 181 ? -15.935 12.215 19.441 1.00 91.56 181 ASP A N 1
ATOM 1449 C CA . ASP A 1 181 ? -15.703 11.657 20.778 1.00 91.56 181 ASP A CA 1
ATOM 1450 C C . ASP A 1 181 ? -15.024 10.271 20.714 1.00 91.56 181 ASP A C 1
AT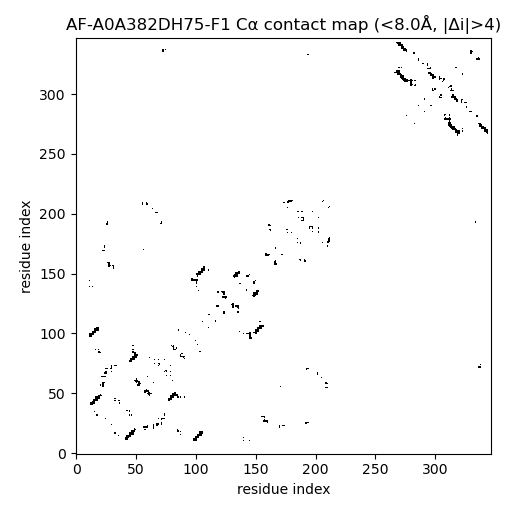OM 1452 O O . ASP A 1 181 ? -14.751 9.734 19.640 1.00 91.56 181 ASP A O 1
ATOM 1456 N N . ASP A 1 182 ? -14.735 9.674 21.871 1.00 91.44 182 ASP A N 1
ATOM 1457 C CA . ASP A 1 182 ? -14.065 8.371 21.964 1.00 91.44 182 ASP A CA 1
ATOM 1458 C C . ASP A 1 182 ? -14.839 7.222 21.298 1.00 91.44 182 ASP A C 1
ATOM 1460 O O . ASP A 1 182 ? -14.234 6.322 20.708 1.00 91.44 182 ASP A O 1
ATOM 1464 N N . THR A 1 183 ? -16.171 7.249 21.380 1.00 93.06 183 THR A N 1
ATOM 1465 C CA . THR A 1 183 ? -17.035 6.219 20.788 1.00 93.06 183 THR A CA 1
ATOM 1466 C C . THR A 1 183 ? -17.037 6.361 19.272 1.00 93.06 183 THR A C 1
ATOM 1468 O O . THR A 1 183 ? -16.866 5.385 18.538 1.00 93.06 183 THR A O 1
ATOM 1471 N N . GLU A 1 184 ? -17.186 7.594 18.795 1.00 95.31 184 GLU A N 1
ATOM 1472 C CA . GLU A 1 184 ? -17.148 7.924 17.379 1.00 95.31 184 GLU A CA 1
ATOM 1473 C C . GLU A 1 184 ? -15.775 7.648 16.764 1.00 95.31 184 GLU A C 1
ATOM 1475 O O . GLU A 1 184 ? -15.712 7.108 15.659 1.00 95.31 184 GLU A O 1
ATOM 1480 N N . LEU A 1 185 ? -14.686 7.954 17.474 1.00 95.75 185 LEU A N 1
ATOM 1481 C CA . LEU A 1 185 ? -13.328 7.643 17.041 1.00 95.75 185 LEU A CA 1
ATOM 1482 C C . LEU A 1 185 ? -13.156 6.142 16.837 1.00 95.75 185 LEU A C 1
ATOM 1484 O O . LEU A 1 185 ? -12.644 5.718 15.801 1.00 95.75 185 LEU A O 1
ATOM 1488 N N . ASN A 1 186 ? -13.598 5.334 17.801 1.00 95.25 186 ASN A N 1
ATOM 1489 C CA . ASN A 1 186 ? -13.494 3.888 17.683 1.00 95.25 186 ASN A CA 1
ATOM 1490 C C . ASN A 1 186 ? -14.259 3.380 16.451 1.00 95.25 186 ASN A C 1
ATOM 1492 O O . ASN A 1 186 ? -13.698 2.627 15.659 1.00 95.25 186 ASN A O 1
ATOM 1496 N N . GLN A 1 187 ? -15.481 3.871 16.214 1.00 96.50 187 GLN A N 1
ATOM 1497 C CA . GLN A 1 187 ? -16.249 3.523 15.014 1.00 96.50 187 GLN A CA 1
ATOM 1498 C C . GLN A 1 187 ? -15.547 3.965 13.720 1.00 96.50 187 GLN A C 1
ATOM 1500 O O . GLN A 1 187 ? -15.510 3.218 12.744 1.00 96.50 187 GLN A O 1
ATOM 1505 N N . ILE A 1 188 ? -14.961 5.167 13.703 1.00 97.19 188 ILE A N 1
ATOM 1506 C CA . ILE A 1 188 ? -14.197 5.659 12.551 1.00 97.19 188 ILE A CA 1
ATOM 1507 C C . ILE A 1 188 ? -13.028 4.719 12.244 1.00 97.19 188 ILE A C 1
ATOM 1509 O O . ILE A 1 188 ? -12.796 4.391 11.083 1.00 97.19 188 ILE A O 1
ATOM 1513 N N . LEU A 1 189 ? -12.300 4.270 13.266 1.00 96.88 189 LEU A N 1
ATOM 1514 C CA . LEU A 1 189 ? -11.156 3.375 13.101 1.00 96.88 189 LEU A CA 1
ATOM 1515 C C . LEU A 1 189 ? -11.586 1.961 12.682 1.00 96.88 189 LEU A C 1
ATOM 1517 O O . LEU A 1 189 ? -10.952 1.383 11.799 1.00 96.88 189 LEU A O 1
ATOM 1521 N N . GLN A 1 190 ? -12.683 1.436 13.232 1.00 96.56 190 GLN A N 1
ATOM 1522 C CA . GLN A 1 190 ? -13.289 0.179 12.779 1.00 96.56 190 GLN A CA 1
ATOM 1523 C C . GLN A 1 190 ? -13.580 0.218 11.276 1.00 96.56 190 GLN A C 1
ATOM 1525 O O . GLN A 1 190 ? -13.171 -0.682 10.545 1.00 96.56 190 GLN A O 1
ATOM 1530 N N . ASP A 1 191 ? -14.199 1.298 10.795 1.00 96.44 191 ASP A N 1
ATOM 1531 C CA . ASP A 1 191 ? -14.542 1.459 9.382 1.00 96.44 191 ASP A CA 1
ATOM 1532 C C . ASP A 1 191 ? -13.300 1.700 8.501 1.00 96.44 191 ASP A C 1
ATOM 1534 O O . ASP A 1 191 ? -13.197 1.159 7.397 1.00 96.44 191 ASP A O 1
ATOM 1538 N N . LEU A 1 192 ? -12.322 2.479 8.986 1.00 95.56 192 LEU A N 1
ATOM 1539 C CA . LEU A 1 192 ? -11.083 2.787 8.256 1.00 95.56 192 LEU A CA 1
ATOM 1540 C C . LEU A 1 192 ? -10.235 1.554 7.956 1.00 95.56 192 LEU A C 1
ATOM 1542 O O . LEU A 1 192 ? -9.495 1.567 6.968 1.00 95.56 192 LEU A O 1
ATOM 1546 N N . TYR A 1 193 ? -10.323 0.525 8.798 1.00 95.25 193 TYR A N 1
ATOM 1547 C CA . TYR A 1 193 ? -9.531 -0.699 8.676 1.00 95.25 193 TYR A CA 1
ATOM 1548 C C . TYR A 1 193 ? -10.375 -1.959 8.465 1.00 95.25 193 TYR A C 1
ATOM 1550 O O . TYR A 1 193 ? -9.814 -3.032 8.254 1.00 95.25 193 TYR A O 1
ATOM 1558 N N . ASN A 1 194 ? -11.703 -1.830 8.467 1.00 93.06 194 ASN A N 1
ATOM 1559 C CA . ASN A 1 194 ? -12.660 -2.931 8.403 1.00 93.06 194 ASN A CA 1
ATOM 1560 C C . ASN A 1 194 ? -12.387 -4.013 9.469 1.00 93.06 194 ASN A C 1
ATOM 1562 O O . ASN A 1 194 ? -12.227 -5.197 9.164 1.00 93.06 194 ASN A O 1
ATOM 1566 N N . ILE A 1 195 ? -12.308 -3.579 10.727 1.00 90.44 195 ILE A N 1
ATOM 1567 C CA . ILE A 1 195 ? -12.066 -4.425 11.904 1.00 90.44 195 ILE A CA 1
ATOM 1568 C C . ILE A 1 195 ? -13.126 -4.167 12.975 1.00 90.44 195 ILE A C 1
ATOM 1570 O O . ILE A 1 195 ? -13.718 -3.094 13.016 1.00 90.44 195 ILE A O 1
ATOM 1574 N N . THR A 1 196 ? -13.351 -5.141 13.855 1.00 89.75 196 THR A N 1
ATOM 1575 C CA . THR A 1 196 ? -14.245 -4.993 15.015 1.00 89.75 196 THR A CA 1
ATOM 1576 C C . THR A 1 196 ? -13.508 -4.414 16.213 1.00 89.75 196 THR A C 1
ATOM 1578 O O . THR A 1 196 ? -13.969 -3.456 16.822 1.00 89.75 196 THR A O 1
ATOM 1581 N N . ASP A 1 197 ? -12.337 -4.955 16.523 1.00 91.25 197 ASP A N 1
ATOM 1582 C CA . ASP A 1 197 ? -11.593 -4.611 17.728 1.00 91.25 197 ASP A CA 1
ATOM 1583 C C . ASP A 1 197 ? -10.358 -3.810 17.335 1.00 91.25 197 ASP A C 1
ATOM 1585 O O . ASP A 1 197 ? -9.379 -4.342 16.808 1.00 91.25 197 ASP A O 1
ATOM 1589 N N . VAL A 1 198 ? -10.437 -2.494 17.533 1.00 93.00 198 VAL A N 1
ATOM 1590 C CA . VAL A 1 198 ? -9.338 -1.585 17.211 1.00 93.00 198 VAL A CA 1
ATOM 1591 C C . VAL A 1 198 ? -8.280 -1.700 18.309 1.00 93.00 198 VAL A C 1
ATOM 1593 O O . VAL A 1 198 ? -8.611 -1.516 19.482 1.00 93.00 198 VAL A O 1
ATOM 1596 N N . PRO A 1 199 ? -7.008 -1.972 17.967 1.00 94.19 199 PRO A N 1
ATOM 1597 C CA . PRO A 1 199 ? -5.943 -2.004 18.958 1.00 94.19 199 PRO A CA 1
ATOM 1598 C C . PRO A 1 199 ? -5.845 -0.683 19.727 1.00 94.19 199 PRO A C 1
ATOM 1600 O O . PRO A 1 199 ? -5.882 0.401 19.138 1.00 94.19 199 PRO A O 1
ATOM 1603 N N . GLN A 1 200 ? -5.695 -0.771 21.047 1.00 91.94 200 GLN A N 1
ATOM 1604 C CA . GLN A 1 200 ? -5.673 0.399 21.926 1.00 91.94 200 GLN A CA 1
ATOM 1605 C C . GLN A 1 200 ? -4.558 1.391 21.556 1.00 91.94 200 GLN A C 1
ATOM 1607 O O . GLN A 1 200 ? -4.772 2.602 21.562 1.00 91.94 200 GLN A O 1
ATOM 1612 N N . ASP A 1 201 ? -3.392 0.891 21.148 1.00 93.38 201 ASP A N 1
ATOM 1613 C CA . 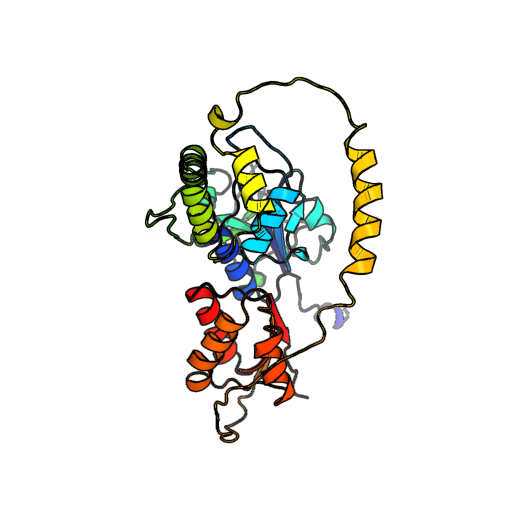ASP A 1 201 ? -2.273 1.727 20.717 1.00 93.38 201 ASP A CA 1
ATOM 1614 C C . ASP A 1 201 ? -2.583 2.501 19.423 1.00 93.38 201 ASP A C 1
ATOM 1616 O O . ASP A 1 201 ? -2.127 3.631 19.254 1.00 93.38 201 ASP A O 1
ATOM 1620 N N . ILE A 1 202 ? -3.401 1.942 18.524 1.00 96.31 202 ILE A N 1
ATOM 1621 C CA . ILE A 1 202 ? -3.905 2.652 17.342 1.00 96.31 202 ILE A CA 1
ATOM 1622 C C . ILE A 1 202 ? -4.844 3.777 17.772 1.00 96.31 202 ILE A C 1
ATOM 1624 O O . ILE A 1 202 ? -4.667 4.910 17.323 1.00 96.31 202 ILE A O 1
ATOM 1628 N N . ILE A 1 203 ? -5.797 3.503 18.668 1.00 94.81 203 ILE A N 1
ATOM 1629 C CA . ILE A 1 203 ? -6.709 4.527 19.201 1.00 94.81 203 ILE A CA 1
ATOM 1630 C C . ILE A 1 203 ? -5.901 5.687 19.800 1.00 94.81 203 ILE A C 1
ATOM 1632 O O . ILE A 1 203 ? -6.131 6.847 19.458 1.00 94.81 203 ILE A O 1
ATOM 1636 N N . GLU A 1 204 ? -4.905 5.384 20.632 1.00 94.19 204 GLU A N 1
ATOM 1637 C CA . GLU A 1 204 ? -4.040 6.376 21.278 1.00 94.19 204 GLU A CA 1
ATOM 1638 C C . GLU A 1 204 ? -3.197 7.179 20.285 1.00 94.19 204 GLU A C 1
ATOM 1640 O O . GLU A 1 204 ? -3.065 8.397 20.434 1.00 94.19 204 GLU A O 1
ATOM 1645 N N . ILE A 1 205 ? -2.666 6.537 19.236 1.00 94.88 205 ILE A N 1
ATOM 1646 C CA . ILE A 1 205 ? -1.983 7.240 18.144 1.00 94.88 205 ILE A CA 1
ATOM 1647 C C . ILE A 1 205 ? -2.928 8.270 17.522 1.00 94.88 205 ILE A C 1
ATOM 1649 O O . ILE A 1 205 ? -2.552 9.433 17.397 1.00 94.88 205 ILE A O 1
ATOM 1653 N N . PHE A 1 206 ? -4.154 7.886 17.165 1.00 95.19 206 PHE A N 1
ATOM 1654 C CA . PHE A 1 206 ? -5.099 8.803 16.525 1.00 95.19 206 PHE A CA 1
ATOM 1655 C C . PHE A 1 206 ? -5.572 9.925 17.457 1.00 95.19 206 PHE A C 1
ATOM 1657 O O . PHE A 1 206 ? -5.597 11.082 17.028 1.00 95.19 206 PHE A O 1
ATOM 1664 N N . LYS A 1 207 ? -5.851 9.629 18.734 1.00 92.81 207 LYS A N 1
ATOM 1665 C CA . LYS A 1 207 ? -6.174 10.653 19.741 1.00 92.81 207 LYS A CA 1
ATOM 1666 C C . LYS A 1 207 ? -5.051 11.674 19.880 1.00 92.81 207 LYS A C 1
ATOM 1668 O O . LYS A 1 207 ? -5.288 12.865 19.738 1.00 92.81 207 LYS A O 1
ATOM 1673 N N . ARG A 1 208 ? -3.816 11.207 20.075 1.00 91.62 208 ARG A N 1
ATOM 1674 C CA . ARG A 1 208 ? -2.643 12.073 20.268 1.00 91.62 208 ARG A CA 1
ATOM 1675 C C . ARG A 1 208 ? -2.309 12.908 19.032 1.00 91.62 208 ARG A C 1
ATOM 1677 O O . ARG A 1 208 ? -1.792 14.013 19.158 1.00 91.62 208 ARG A O 1
ATOM 1684 N N . LYS A 1 209 ? -2.519 12.359 17.834 1.00 91.69 209 LYS A N 1
ATOM 1685 C CA . LYS A 1 209 ? -2.059 12.962 16.574 1.00 91.69 209 LYS A CA 1
ATOM 1686 C C . LYS A 1 209 ? -3.095 13.826 15.870 1.00 91.69 209 LYS A C 1
ATOM 1688 O O . LYS A 1 209 ? -2.705 14.680 15.078 1.00 91.69 209 LYS A O 1
ATOM 1693 N N . ILE A 1 210 ? -4.380 13.572 16.096 1.00 90.50 210 ILE A N 1
ATOM 1694 C CA . ILE A 1 210 ? -5.478 14.247 15.390 1.00 90.50 210 ILE A CA 1
ATOM 1695 C C . ILE A 1 210 ? -6.608 14.652 16.342 1.00 90.50 210 ILE A C 1
ATOM 1697 O O . ILE A 1 210 ? -7.231 15.684 16.110 1.00 90.50 210 ILE A O 1
ATOM 1701 N N . GLY A 1 211 ? -6.883 13.843 17.369 1.00 73.75 211 GLY A N 1
ATOM 1702 C CA . GLY A 1 211 ? -8.020 14.008 18.273 1.00 73.75 211 GLY A CA 1
ATOM 1703 C C . GLY A 1 211 ? -8.086 15.349 19.014 1.00 73.75 211 GLY A C 1
ATOM 1704 O O . GLY A 1 211 ? -7.163 16.165 18.994 1.00 73.75 211 GLY A O 1
ATOM 1705 N N . ASN A 1 212 ? -9.236 15.564 19.653 1.00 59.94 212 ASN A N 1
ATOM 1706 C CA . ASN A 1 212 ? -9.694 16.842 20.188 1.00 59.94 212 ASN A CA 1
ATOM 1707 C C . ASN A 1 212 ? -8.662 17.534 21.112 1.00 59.94 212 ASN A C 1
ATOM 1709 O O . ASN A 1 212 ? -8.407 17.105 22.240 1.00 59.94 212 ASN A O 1
ATOM 1713 N N . LYS A 1 213 ? -8.082 18.644 20.631 1.00 55.81 213 LYS A N 1
ATOM 1714 C CA . LYS A 1 213 ? -7.069 19.438 21.353 1.00 55.81 213 LYS A CA 1
ATOM 1715 C C . LYS A 1 213 ? -7.639 20.140 22.600 1.00 55.81 213 LYS A C 1
ATOM 1717 O O . LYS A 1 213 ? -6.861 20.533 23.463 1.00 55.81 213 LYS A O 1
ATOM 1722 N N . GLU A 1 214 ? -8.966 20.265 22.737 1.00 45.69 214 GLU A N 1
ATOM 1723 C CA . GLU A 1 214 ? -9.605 20.887 23.913 1.00 45.69 214 GLU A CA 1
ATOM 1724 C C . GLU A 1 214 ? -9.679 19.961 25.137 1.00 45.69 214 GLU A C 1
ATOM 1726 O O . GLU A 1 214 ? -9.669 20.443 26.265 1.00 45.69 214 GLU A O 1
ATOM 1731 N N . THR A 1 215 ? -9.640 18.637 24.957 1.00 41.06 215 THR A N 1
ATOM 1732 C CA . THR A 1 215 ? -9.528 17.679 26.076 1.00 41.06 215 THR A CA 1
ATOM 1733 C C . THR A 1 215 ? -8.088 17.475 26.566 1.00 41.06 215 THR A C 1
ATOM 1735 O O . THR A 1 215 ? -7.855 16.675 27.466 1.00 41.06 215 THR A O 1
ATOM 1738 N N . MET A 1 216 ? -7.115 18.201 26.001 1.00 33.94 216 MET A N 1
ATOM 1739 C CA . MET A 1 216 ? -5.701 18.173 26.407 1.00 33.94 216 MET A CA 1
ATOM 1740 C C . MET A 1 216 ? -5.233 19.494 27.028 1.00 33.94 216 MET A C 1
ATOM 1742 O O . MET A 1 216 ? -4.065 19.859 26.900 1.00 33.94 216 MET A O 1
ATOM 1746 N N . ASN A 1 217 ? -6.130 20.227 27.692 1.00 38.34 217 ASN A N 1
ATOM 1747 C CA . ASN A 1 217 ? -5.768 21.458 28.380 1.00 38.34 217 ASN A CA 1
ATOM 1748 C C . ASN A 1 217 ? -5.998 21.338 29.889 1.00 38.34 217 ASN A C 1
ATOM 1750 O O . ASN A 1 217 ? -7.000 21.812 30.403 1.00 38.34 217 ASN A O 1
ATOM 1754 N N . GLU A 1 218 ? -5.037 20.722 30.576 1.00 31.52 218 GLU A N 1
ATOM 1755 C CA . GLU A 1 218 ? -4.616 21.095 31.928 1.00 31.52 218 GLU A CA 1
ATOM 1756 C C . GLU A 1 218 ? -3.132 20.689 32.082 1.00 31.52 218 GLU A C 1
ATOM 1758 O O . GLU A 1 218 ? -2.775 19.531 31.890 1.00 31.52 218 GLU A O 1
ATOM 1763 N N . ASN A 1 219 ? -2.282 21.701 32.313 1.00 32.09 219 ASN A N 1
ATOM 1764 C CA . ASN A 1 219 ? -0.825 21.717 32.573 1.00 32.09 219 ASN A CA 1
ATOM 1765 C C . ASN A 1 219 ? -0.202 20.385 33.065 1.00 32.09 219 ASN A C 1
ATOM 1767 O O . ASN A 1 219 ? -0.779 19.712 33.907 1.00 32.09 219 ASN A O 1
ATOM 1771 N N . TRP A 1 220 ? 1.013 19.988 32.657 1.00 32.22 220 TRP A N 1
ATOM 1772 C CA . TRP A 1 220 ? 2.270 20.665 33.017 1.00 32.22 220 TRP A CA 1
ATOM 1773 C C . TRP A 1 220 ? 3.450 20.432 32.051 1.00 32.22 220 TRP A C 1
ATOM 1775 O O . TRP A 1 220 ? 3.559 19.431 31.349 1.00 32.22 220 TRP A O 1
ATOM 1785 N N . SER A 1 221 ? 4.339 21.424 32.104 1.00 30.81 221 SER A N 1
ATOM 1786 C CA . SER A 1 221 ? 5.678 21.587 31.534 1.00 30.81 221 SER A CA 1
ATOM 1787 C C . SER A 1 221 ? 6.700 20.485 31.854 1.00 30.81 221 SER A C 1
ATOM 1789 O O . SER A 1 221 ? 6.610 19.818 32.877 1.00 30.81 221 SER A O 1
ATOM 1791 N N . GLU A 1 222 ? 7.735 20.417 31.012 1.00 37.00 222 GLU A N 1
ATOM 1792 C CA . GLU A 1 222 ? 8.984 19.638 31.105 1.00 37.00 222 GLU A CA 1
ATOM 1793 C C . GLU A 1 222 ? 9.488 19.237 32.513 1.00 37.00 222 GLU A C 1
ATOM 1795 O O . GLU A 1 222 ? 9.849 20.098 33.315 1.00 37.00 222 GLU A O 1
ATOM 1800 N N . CYS A 1 223 ? 9.600 17.917 32.739 1.00 25.28 223 CYS A N 1
ATOM 1801 C CA . CYS A 1 223 ? 10.537 17.127 33.583 1.00 25.28 223 CYS A CA 1
ATOM 1802 C C . CYS A 1 223 ? 9.822 15.803 33.941 1.00 25.28 223 CYS A C 1
ATOM 1804 O O . CYS A 1 223 ? 8.645 15.837 34.254 1.00 25.28 223 CYS A O 1
ATOM 1806 N N . SER A 1 224 ? 10.386 14.593 33.960 1.00 30.31 224 SER A N 1
ATOM 1807 C CA . SER A 1 224 ? 11.762 14.096 33.935 1.00 30.31 224 SER A CA 1
ATOM 1808 C C . SER A 1 224 ? 11.703 12.588 33.609 1.00 30.31 224 SER A C 1
ATOM 1810 O O . SER A 1 224 ? 10.860 11.873 34.145 1.00 30.31 224 SER A O 1
ATOM 1812 N N . LEU A 1 225 ? 12.640 12.084 32.796 1.00 31.50 225 LEU A N 1
ATOM 1813 C CA . LEU A 1 225 ? 12.888 10.665 32.456 1.00 31.50 225 LEU A CA 1
ATOM 1814 C C . LEU A 1 225 ? 13.105 9.720 33.668 1.00 31.50 225 LEU A C 1
ATOM 1816 O O . LEU A 1 225 ? 13.396 8.539 33.492 1.00 31.50 225 LEU A O 1
ATOM 1820 N N . SER A 1 226 ? 12.990 10.220 34.899 1.00 35.09 226 SER A N 1
ATOM 1821 C CA . SER A 1 226 ? 13.241 9.489 36.141 1.00 35.09 226 SER A CA 1
ATOM 1822 C C . SER A 1 226 ? 12.079 8.610 36.612 1.00 35.09 226 SER A C 1
ATOM 1824 O O . SER A 1 226 ? 12.336 7.612 37.275 1.00 35.09 226 SER A O 1
ATOM 1826 N N . GLU A 1 227 ? 10.823 8.927 36.279 1.00 38.50 227 GLU A N 1
ATOM 1827 C CA . GLU A 1 227 ? 9.673 8.108 36.715 1.00 38.50 227 GLU A CA 1
ATOM 1828 C C . GLU A 1 227 ? 9.509 6.839 35.860 1.00 38.50 227 GLU A C 1
ATOM 1830 O O . GLU A 1 227 ? 9.205 5.769 36.383 1.00 38.50 227 GLU A O 1
ATOM 1835 N N . PHE A 1 228 ? 9.859 6.914 34.571 1.00 30.33 228 PHE A N 1
ATOM 1836 C CA . PHE A 1 228 ? 9.781 5.796 33.620 1.00 30.33 228 PHE A CA 1
ATOM 1837 C C . PHE A 1 228 ? 10.728 4.626 33.960 1.00 30.33 228 PHE A C 1
ATOM 1839 O O . PHE A 1 228 ? 10.471 3.483 33.592 1.00 30.33 228 PHE A O 1
ATOM 1846 N N . LEU A 1 229 ? 11.821 4.885 34.688 1.00 30.73 229 LEU A N 1
ATOM 1847 C CA . LEU A 1 229 ? 12.784 3.849 35.084 1.00 30.73 229 LEU A CA 1
ATOM 1848 C C . LEU A 1 229 ? 12.341 3.046 36.320 1.00 30.73 229 LEU A C 1
ATOM 1850 O O . LEU A 1 229 ? 12.819 1.933 36.513 1.00 30.73 229 LEU A O 1
ATOM 1854 N N . ILE A 1 230 ? 11.418 3.569 37.133 1.00 36.28 230 ILE A N 1
ATOM 1855 C CA . ILE A 1 230 ? 10.964 2.914 38.373 1.00 36.28 230 ILE A CA 1
ATOM 1856 C C . ILE A 1 230 ? 9.845 1.896 38.088 1.00 36.28 230 ILE A C 1
ATOM 1858 O O . ILE A 1 230 ? 9.707 0.897 38.795 1.00 36.28 230 ILE A O 1
ATOM 1862 N N . GLU A 1 231 ? 9.071 2.096 37.020 1.00 29.83 231 GLU A N 1
ATOM 1863 C CA . GLU A 1 231 ? 7.912 1.254 36.694 1.00 29.83 231 GLU A CA 1
ATOM 1864 C C . GLU A 1 231 ? 8.288 -0.072 36.002 1.00 29.83 231 GLU A C 1
ATOM 1866 O O . GLU A 1 231 ? 7.622 -1.091 36.203 1.00 29.83 231 GLU A O 1
ATOM 1871 N N . ILE A 1 232 ? 9.421 -0.113 35.285 1.00 33.56 232 ILE A N 1
ATOM 1872 C CA . ILE A 1 232 ? 9.920 -1.332 34.619 1.00 33.56 232 ILE A CA 1
ATOM 1873 C C . ILE A 1 232 ? 10.364 -2.402 35.638 1.00 33.56 232 ILE A C 1
ATOM 1875 O O . ILE A 1 232 ? 10.125 -3.591 35.427 1.00 33.56 232 ILE A O 1
ATOM 1879 N N . GLU A 1 233 ? 10.919 -2.012 36.792 1.00 33.22 233 GLU A N 1
ATOM 1880 C CA . GLU A 1 233 ? 11.348 -2.959 37.840 1.00 33.22 233 GLU A CA 1
ATOM 1881 C C . GLU A 1 233 ? 10.181 -3.643 38.585 1.00 33.22 233 GLU A C 1
ATOM 1883 O O . GLU A 1 233 ? 10.370 -4.680 39.236 1.00 33.22 233 GLU A O 1
ATOM 1888 N N . HIS A 1 234 ? 8.963 -3.092 38.509 1.00 37.62 234 HIS A N 1
ATOM 1889 C CA . HIS A 1 234 ? 7.808 -3.580 39.272 1.00 37.62 234 HIS A CA 1
ATOM 1890 C C . HIS A 1 234 ? 6.923 -4.561 38.478 1.00 37.62 234 HIS A C 1
ATOM 1892 O O . HIS A 1 234 ? 6.362 -5.496 39.063 1.00 37.62 234 HIS A O 1
ATOM 1898 N N . GLU A 1 235 ? 6.854 -4.423 37.150 1.00 36.09 235 GLU A N 1
ATOM 1899 C CA . GLU A 1 235 ? 6.039 -5.277 36.270 1.00 36.09 235 GLU A CA 1
ATOM 1900 C C . GLU A 1 235 ? 6.663 -6.668 36.008 1.00 36.09 235 GLU A C 1
ATOM 1902 O O . GLU A 1 235 ? 5.943 -7.672 35.960 1.00 36.09 235 GLU A O 1
ATOM 1907 N N . GLU A 1 236 ? 7.999 -6.804 35.997 1.00 37.34 236 GLU A N 1
ATOM 1908 C CA . GLU A 1 236 ? 8.660 -8.116 35.825 1.00 37.34 236 GLU A CA 1
ATOM 1909 C C . GLU A 1 236 ? 8.352 -9.115 36.963 1.00 37.34 236 GLU A C 1
ATOM 1911 O O . GLU A 1 236 ? 8.346 -10.336 36.761 1.00 37.34 236 GLU A O 1
ATOM 1916 N N . LYS A 1 237 ? 8.036 -8.625 38.171 1.00 39.34 237 LYS A N 1
ATOM 1917 C CA . LYS A 1 237 ? 7.709 -9.472 39.334 1.00 39.34 237 LYS A CA 1
ATOM 1918 C C . LYS A 1 237 ? 6.262 -9.977 39.338 1.00 39.34 237 LYS A C 1
ATOM 1920 O O . LYS A 1 237 ? 6.000 -11.022 39.940 1.00 39.34 237 LYS A O 1
ATOM 1925 N N . LYS A 1 238 ? 5.326 -9.296 38.664 1.00 40.78 238 LYS A N 1
ATOM 1926 C CA . LYS A 1 238 ? 3.916 -9.726 38.570 1.00 40.78 238 LYS A CA 1
ATOM 1927 C C . LYS A 1 238 ? 3.709 -10.828 37.529 1.00 40.78 238 LYS A C 1
ATOM 1929 O O . LYS A 1 238 ? 2.949 -11.764 37.790 1.00 40.78 238 LYS A O 1
ATOM 1934 N N . MET A 1 239 ? 4.429 -10.783 36.405 1.00 33.94 239 MET A N 1
ATOM 1935 C CA . MET A 1 239 ? 4.238 -11.743 35.307 1.00 33.94 239 MET A CA 1
ATOM 1936 C C . MET A 1 239 ? 4.588 -13.199 35.666 1.00 33.94 239 MET A C 1
ATOM 1938 O O . MET A 1 239 ? 3.951 -14.121 35.161 1.00 33.94 239 MET A O 1
ATOM 1942 N N . LYS A 1 240 ? 5.502 -13.449 36.617 1.00 36.62 240 LYS A N 1
ATOM 1943 C CA . LYS A 1 240 ? 5.853 -14.823 37.046 1.00 36.62 240 LYS A CA 1
ATOM 1944 C C . LYS A 1 240 ? 4.776 -15.540 37.877 1.00 36.62 240 LYS A C 1
ATOM 1946 O O . LYS A 1 240 ? 4.895 -16.742 38.092 1.00 36.62 240 LYS A O 1
ATOM 1951 N N . LYS A 1 241 ? 3.727 -14.848 38.344 1.00 38.50 241 LYS A N 1
ATOM 1952 C CA . LYS A 1 241 ? 2.711 -15.426 39.249 1.00 38.50 241 LYS A CA 1
ATOM 1953 C C . LYS A 1 241 ? 1.377 -15.766 38.565 1.00 38.50 241 LYS A C 1
ATOM 1955 O O . LYS A 1 241 ? 0.620 -16.569 39.101 1.00 38.50 241 LYS A O 1
ATOM 1960 N N . GLY A 1 242 ? 1.096 -15.186 37.393 1.00 35.88 242 GLY A N 1
ATOM 1961 C CA . GLY A 1 242 ? -0.178 -15.355 36.675 1.00 35.88 242 GLY A CA 1
ATOM 1962 C C . GLY A 1 242 ? -0.286 -16.628 35.827 1.00 35.88 242 GLY A C 1
ATOM 1963 O O . GLY A 1 242 ? -1.387 -17.124 35.610 1.00 35.88 242 GLY A O 1
ATOM 1964 N N . ILE A 1 243 ? 0.845 -17.200 35.403 1.00 28.80 243 ILE A N 1
ATOM 1965 C CA . ILE A 1 243 ? 0.885 -18.312 34.433 1.00 28.80 243 ILE A CA 1
ATOM 1966 C C . ILE A 1 243 ? 0.405 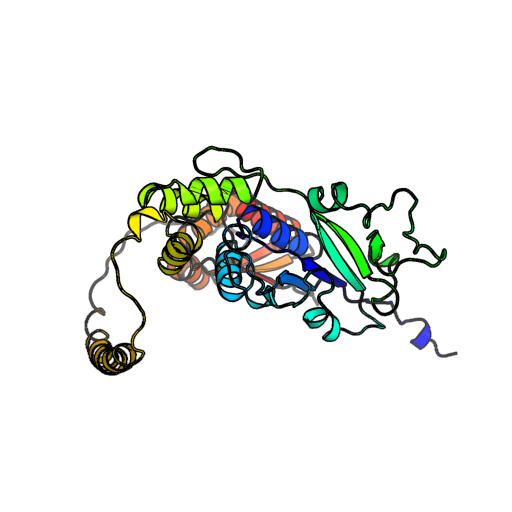-19.654 35.040 1.00 28.80 243 ILE A C 1
ATOM 1968 O O . ILE A 1 243 ? 0.047 -20.571 34.310 1.00 28.80 243 ILE A O 1
ATOM 1972 N N . LEU A 1 244 ? 0.300 -19.780 36.371 1.00 28.95 244 LEU A N 1
ATOM 1973 C CA . LEU A 1 244 ? -0.019 -21.054 37.040 1.00 28.95 244 LEU A CA 1
ATOM 1974 C C . LEU A 1 244 ? -1.521 -21.308 37.315 1.00 28.95 244 LEU A C 1
ATOM 1976 O O . LEU A 1 244 ? -1.836 -22.291 37.979 1.00 28.95 244 LEU A O 1
ATOM 1980 N N . LYS A 1 245 ? -2.461 -20.451 36.875 1.00 35.00 245 LYS A N 1
ATOM 1981 C CA . LYS A 1 245 ? -3.871 -20.526 37.337 1.00 35.00 245 LYS A CA 1
ATOM 1982 C C . LYS A 1 245 ? -4.944 -20.817 36.275 1.00 35.00 245 LYS A C 1
ATOM 1984 O O . LYS A 1 245 ? -6.100 -20.976 36.648 1.00 35.00 245 LYS A O 1
ATOM 1989 N N . THR A 1 246 ? -4.617 -20.945 34.991 1.00 27.52 246 THR A N 1
ATOM 1990 C CA . THR A 1 246 ? -5.663 -20.996 33.939 1.00 27.52 246 THR A CA 1
ATOM 1991 C C . THR A 1 246 ? -5.632 -22.271 33.094 1.00 27.52 246 THR A C 1
ATOM 1993 O O . THR A 1 246 ? -6.007 -22.262 31.928 1.00 27.52 246 THR A O 1
ATOM 1996 N N . ILE A 1 247 ? -5.201 -23.384 33.697 1.00 28.33 247 ILE A N 1
ATOM 1997 C CA . ILE A 1 247 ? -5.357 -24.742 33.156 1.00 28.33 247 ILE A CA 1
ATOM 1998 C C . ILE A 1 247 ? -6.393 -25.467 34.020 1.00 28.33 247 ILE A C 1
ATOM 2000 O O . ILE A 1 247 ? -6.038 -26.307 34.836 1.00 28.33 247 ILE A O 1
ATOM 2004 N N . THR A 1 248 ? -7.671 -25.116 33.891 1.00 28.73 248 THR A N 1
ATOM 2005 C CA . THR A 1 248 ? -8.775 -25.933 34.420 1.00 28.73 248 THR A CA 1
ATOM 2006 C C . THR A 1 248 ? -10.087 -25.510 33.766 1.00 28.73 248 THR A C 1
ATOM 2008 O O . THR A 1 248 ? -10.468 -24.351 33.871 1.00 28.73 248 THR A O 1
ATOM 2011 N N . GLU A 1 249 ? -10.764 -26.506 33.183 1.00 29.42 249 GLU A N 1
ATOM 2012 C CA . GLU A 1 249 ? -12.198 -26.577 32.848 1.00 29.42 249 GLU A CA 1
ATOM 2013 C C . GLU A 1 249 ? -12.634 -26.148 31.433 1.00 29.42 249 GLU A C 1
ATOM 2015 O O . GLU A 1 249 ? -12.538 -24.997 31.028 1.00 29.42 249 GLU A O 1
ATOM 2020 N N . GLY A 1 250 ? -13.184 -27.119 30.690 1.00 25.00 250 GLY A N 1
ATOM 2021 C CA . GLY A 1 250 ? -13.875 -26.925 29.412 1.00 25.00 250 GLY A CA 1
ATOM 2022 C C . GLY A 1 250 ? -15.264 -27.570 29.390 1.00 25.00 250 GLY A C 1
ATOM 2023 O O . GLY A 1 250 ? -15.615 -28.276 30.334 1.00 25.00 250 GLY A O 1
ATOM 2024 N N . LYS A 1 251 ? -16.035 -27.374 28.300 1.00 26.56 251 LYS A N 1
ATOM 2025 C CA . LYS A 1 251 ? -16.985 -28.366 27.737 1.00 26.56 251 LYS A CA 1
ATOM 2026 C C . LYS A 1 251 ? -17.639 -27.963 26.393 1.00 26.56 251 LYS A C 1
ATOM 2028 O O . LYS A 1 251 ? -17.995 -26.816 26.170 1.00 26.56 251 LYS A O 1
ATOM 2033 N N . VAL A 1 252 ? -17.792 -29.020 25.589 1.00 25.75 252 VAL A N 1
ATOM 2034 C CA . VAL A 1 252 ? -18.347 -29.333 24.246 1.00 25.75 252 VAL A CA 1
ATOM 2035 C C . VAL A 1 252 ? -19.742 -28.789 23.873 1.00 25.75 252 VAL A C 1
ATOM 2037 O O . VAL A 1 252 ? -20.607 -28.741 24.741 1.00 25.75 252 VAL A O 1
ATOM 2040 N N . LEU A 1 253 ? -19.989 -28.579 22.559 1.00 23.17 253 LEU A N 1
ATOM 2041 C CA . LEU A 1 253 ? -21.251 -28.901 21.844 1.00 23.17 253 LEU A CA 1
ATOM 2042 C C . LEU A 1 253 ? -21.006 -29.252 20.346 1.00 23.17 253 LEU A C 1
ATOM 2044 O O . LEU A 1 253 ? -20.208 -28.605 19.671 1.00 23.17 253 LEU A O 1
ATOM 2048 N N . ASP A 1 254 ? -21.692 -30.297 19.861 1.00 25.12 254 ASP A N 1
ATOM 2049 C CA . ASP A 1 254 ? -21.512 -31.017 18.583 1.00 25.12 254 ASP A CA 1
ATOM 2050 C C . ASP A 1 254 ? -22.082 -30.321 17.331 1.00 25.12 254 ASP A C 1
ATOM 2052 O O . ASP A 1 254 ? -23.220 -29.854 17.344 1.00 25.12 254 ASP A O 1
ATOM 2056 N N . VAL A 1 255 ? -21.372 -30.409 16.192 1.00 24.06 255 VAL A N 1
ATOM 2057 C CA . VAL A 1 255 ? -21.977 -30.339 14.843 1.00 24.06 255 VAL A CA 1
ATOM 2058 C C . VAL A 1 255 ? -21.279 -31.321 13.895 1.00 24.06 255 VAL A C 1
ATOM 2060 O O . VAL A 1 255 ? -20.082 -31.228 13.632 1.00 24.06 255 VAL A O 1
ATOM 2063 N N . VAL A 1 256 ? -22.064 -32.256 13.355 1.00 26.38 256 VAL A N 1
ATOM 2064 C CA . VAL A 1 256 ? -21.665 -33.265 12.364 1.00 26.38 256 VAL A CA 1
ATOM 2065 C C . VAL A 1 256 ? -21.607 -32.639 10.968 1.00 26.38 256 VAL A C 1
ATOM 2067 O O . VAL A 1 256 ? -22.624 -32.160 10.468 1.00 26.38 256 VAL A O 1
ATOM 2070 N N . LEU A 1 257 ? -20.458 -32.718 10.292 1.00 26.62 257 LEU A N 1
ATOM 2071 C CA . LEU A 1 257 ? -20.358 -32.513 8.843 1.00 26.62 257 LEU A CA 1
ATOM 2072 C C . LEU A 1 257 ? -19.805 -33.789 8.196 1.00 26.62 257 LEU A C 1
ATOM 2074 O O . LEU A 1 257 ? -18.771 -34.312 8.603 1.00 26.62 257 LEU A O 1
ATOM 2078 N N . LYS A 1 258 ? -20.559 -34.328 7.232 1.00 27.47 258 LYS A N 1
ATOM 2079 C CA . LYS A 1 258 ? -20.258 -35.588 6.536 1.00 27.47 258 LYS A CA 1
ATOM 2080 C C . LYS A 1 258 ? -19.117 -35.400 5.522 1.00 27.47 258 LYS A C 1
ATOM 2082 O O . LYS A 1 258 ? -19.117 -34.380 4.834 1.00 27.47 258 LYS A O 1
ATOM 2087 N N . PRO A 1 259 ? -18.225 -36.391 5.353 1.00 34.62 259 PRO A N 1
ATOM 2088 C CA . PRO A 1 259 ? -17.248 -36.402 4.271 1.00 34.62 259 PRO A CA 1
ATOM 2089 C C . PRO A 1 259 ? -17.931 -36.850 2.974 1.00 34.62 259 PRO A C 1
ATOM 2091 O O . PRO A 1 259 ? -18.632 -37.863 2.987 1.00 34.62 259 PRO A O 1
ATOM 2094 N N . ILE A 1 260 ? -17.747 -36.129 1.862 1.00 33.62 260 ILE A N 1
ATOM 2095 C CA . ILE A 1 260 ? -18.178 -36.603 0.536 1.00 33.62 260 ILE A CA 1
ATOM 2096 C C . ILE A 1 260 ? -17.125 -36.273 -0.539 1.00 33.62 260 ILE A C 1
ATOM 2098 O O . ILE A 1 260 ? -16.987 -35.133 -0.964 1.00 33.62 260 ILE A O 1
ATOM 2102 N N . THR A 1 261 ? -16.412 -37.350 -0.891 1.00 36.38 261 THR A N 1
ATOM 2103 C CA . THR A 1 261 ? -15.841 -37.846 -2.165 1.00 36.38 261 THR A CA 1
ATOM 2104 C C . THR A 1 261 ? -15.168 -36.932 -3.193 1.00 36.38 261 THR A C 1
ATOM 2106 O O . THR A 1 261 ? -15.796 -36.064 -3.791 1.00 36.38 261 THR A O 1
ATOM 2109 N N . GLU A 1 262 ? -13.924 -37.339 -3.484 1.00 46.28 262 GLU A N 1
ATOM 2110 C CA . GLU A 1 262 ? -13.101 -37.163 -4.689 1.00 46.28 262 GLU A CA 1
ATOM 2111 C C . GLU A 1 262 ? -13.852 -36.715 -5.952 1.00 46.28 262 GLU A C 1
ATOM 2113 O O . GLU A 1 262 ? -14.710 -37.421 -6.487 1.00 46.28 262 GLU A O 1
ATOM 2118 N N . GLY A 1 263 ? -13.440 -35.562 -6.484 1.00 31.86 263 GLY A N 1
ATOM 2119 C CA . GLY A 1 263 ? -13.889 -35.032 -7.764 1.00 31.86 263 GLY A CA 1
ATOM 2120 C C . GLY A 1 263 ? -12.719 -34.472 -8.571 1.00 31.86 263 GLY A C 1
ATOM 2121 O O . GLY A 1 263 ? -12.229 -33.396 -8.265 1.00 31.86 263 GLY A O 1
ATOM 2122 N N . LYS A 1 264 ? -12.314 -35.245 -9.590 1.00 36.12 264 LYS A N 1
ATOM 2123 C CA . LYS A 1 264 ? -11.504 -34.921 -10.785 1.00 36.12 264 LYS A CA 1
ATOM 2124 C C . LYS A 1 264 ? -10.419 -33.832 -10.659 1.00 36.12 264 LYS A C 1
ATOM 2126 O O . LYS A 1 264 ? -10.716 -32.646 -10.710 1.00 36.12 264 LYS A O 1
ATOM 2131 N N . LYS A 1 265 ? -9.161 -34.298 -10.691 1.00 38.75 265 LYS A N 1
ATOM 2132 C CA . LYS A 1 265 ? -7.938 -33.521 -10.954 1.00 38.75 265 LYS A CA 1
ATOM 2133 C C . LYS A 1 265 ? -8.082 -32.649 -12.205 1.00 38.75 265 LYS A C 1
ATOM 2135 O O . LYS A 1 265 ? -8.149 -33.183 -13.315 1.00 38.75 265 LYS A O 1
ATOM 2140 N N . ASP A 1 266 ? -8.063 -31.336 -12.010 1.00 41.19 266 ASP A N 1
ATOM 2141 C CA . ASP A 1 266 ? -7.769 -30.356 -13.055 1.00 41.19 266 ASP A CA 1
ATOM 2142 C C . ASP A 1 266 ? -6.258 -30.077 -13.074 1.00 41.19 266 ASP A C 1
ATOM 2144 O O . ASP A 1 266 ? -5.594 -30.060 -12.042 1.00 41.19 266 ASP A O 1
ATOM 2148 N N . LEU A 1 267 ? -5.693 -29.882 -14.266 1.00 45.03 267 LEU A N 1
ATOM 2149 C CA . LEU A 1 267 ? -4.246 -29.933 -14.537 1.00 45.03 267 LEU A CA 1
ATOM 2150 C C . LEU A 1 267 ? -3.383 -28.789 -13.957 1.00 45.03 267 LEU A C 1
ATOM 2152 O O . LEU A 1 267 ? -2.197 -28.734 -14.261 1.00 45.03 267 LEU A O 1
ATOM 2156 N N . HIS A 1 268 ? -3.921 -27.924 -13.094 1.00 60.31 268 HIS A N 1
ATOM 2157 C CA . HIS A 1 268 ? -3.160 -26.896 -12.369 1.00 60.31 268 HIS A CA 1
ATOM 2158 C C . HIS A 1 268 ? -3.777 -26.666 -10.982 1.00 60.31 268 HIS A C 1
ATOM 2160 O O . HIS A 1 268 ? -4.480 -25.676 -10.750 1.00 60.31 268 HIS A O 1
ATOM 2166 N N . GLU A 1 269 ? -3.570 -27.616 -10.074 1.00 63.28 269 GLU A N 1
ATOM 2167 C CA . GLU A 1 269 ? -3.891 -27.436 -8.659 1.00 63.28 269 GLU A CA 1
ATOM 2168 C C . GLU A 1 269 ? -2.819 -26.568 -7.990 1.00 63.28 269 GLU A C 1
ATOM 2170 O O . GLU A 1 269 ? -1.628 -26.680 -8.278 1.00 63.28 269 GLU A O 1
ATOM 2175 N N . VAL A 1 270 ? -3.252 -25.670 -7.111 1.00 74.50 270 VAL A N 1
ATOM 2176 C CA . VAL A 1 270 ? -2.376 -24.862 -6.261 1.00 74.50 270 VAL A CA 1
ATOM 2177 C C . VAL A 1 270 ? -2.813 -25.006 -4.814 1.00 74.50 270 VAL A C 1
ATOM 2179 O O . VAL A 1 270 ? -3.991 -25.240 -4.521 1.00 74.50 270 VAL A O 1
ATOM 2182 N N . VAL A 1 271 ? -1.852 -24.851 -3.911 1.00 78.44 271 VAL A N 1
ATOM 2183 C CA . VAL A 1 271 ? -2.089 -24.870 -2.472 1.00 78.44 271 VAL A CA 1
ATOM 2184 C C . VAL A 1 271 ? -2.037 -23.439 -1.952 1.00 78.44 271 VAL A C 1
ATOM 2186 O O . VAL A 1 271 ? -1.128 -22.678 -2.265 1.00 78.44 271 VAL A O 1
ATOM 2189 N N . LEU A 1 272 ? -3.034 -23.062 -1.169 1.00 82.12 272 LEU A N 1
ATOM 2190 C CA . LEU A 1 272 ? -3.173 -21.774 -0.517 1.00 82.12 272 LEU A CA 1
ATOM 2191 C C . LEU A 1 272 ? -3.096 -21.996 0.991 1.00 82.12 272 LEU A C 1
ATOM 2193 O O . LEU A 1 272 ? -4.026 -22.537 1.589 1.00 82.12 272 LEU A O 1
ATOM 2197 N N . ASP A 1 273 ? -2.005 -21.547 1.596 1.00 85.50 273 ASP A N 1
ATOM 2198 C CA . ASP A 1 273 ? -1.910 -21.404 3.044 1.00 85.50 273 ASP A CA 1
ATOM 2199 C C . ASP A 1 273 ? -2.515 -20.060 3.425 1.00 85.50 273 ASP A C 1
ATOM 2201 O O . ASP A 1 273 ? -2.102 -19.033 2.899 1.00 85.50 273 ASP A O 1
ATOM 2205 N N . VAL A 1 274 ? -3.508 -20.063 4.305 1.00 83.50 274 VAL A N 1
ATOM 2206 C CA . VAL A 1 274 ? -4.241 -18.879 4.757 1.00 83.50 274 VAL A CA 1
ATOM 2207 C C . VAL A 1 274 ? -4.116 -18.781 6.266 1.00 83.50 274 VAL A C 1
ATOM 2209 O O . VAL A 1 274 ? -4.423 -19.746 6.958 1.00 83.50 274 VAL A O 1
ATOM 2212 N N . ASP A 1 275 ? -3.741 -17.613 6.773 1.00 88.81 275 ASP A N 1
ATOM 2213 C CA . ASP A 1 275 ? -3.755 -17.286 8.196 1.00 88.81 275 ASP A CA 1
ATOM 2214 C C . ASP A 1 275 ? -4.662 -16.068 8.426 1.00 88.81 275 ASP A C 1
ATOM 2216 O O . ASP A 1 275 ? -4.464 -14.957 7.924 1.00 88.81 275 ASP A O 1
ATOM 2220 N N . TYR A 1 276 ? -5.728 -16.318 9.179 1.00 86.56 276 TYR A N 1
ATOM 2221 C CA . TYR A 1 276 ? -6.628 -15.313 9.710 1.00 86.56 276 TYR A CA 1
ATOM 2222 C C . TYR A 1 276 ? -6.820 -15.450 11.215 1.00 86.56 276 TYR A C 1
ATOM 2224 O O . TYR A 1 276 ? -7.927 -15.292 11.730 1.00 86.56 276 TYR A O 1
ATOM 2232 N N . SER A 1 277 ? -5.725 -15.691 11.927 1.00 84.00 277 SER A N 1
ATOM 2233 C CA . SER A 1 277 ? -5.651 -15.767 13.391 1.00 84.00 277 SER A CA 1
ATOM 2234 C C . SER A 1 277 ? -6.319 -14.599 14.117 1.00 84.00 277 SER A C 1
ATOM 2236 O O . SER A 1 277 ? -6.866 -14.776 15.203 1.00 84.00 277 SER A O 1
ATOM 2238 N N . ARG A 1 278 ? -6.366 -13.410 13.501 1.00 78.12 278 ARG A N 1
ATOM 2239 C CA . ARG A 1 278 ? -7.071 -12.239 14.051 1.00 78.12 278 ARG A CA 1
ATOM 2240 C C . ARG A 1 278 ? -8.601 -12.361 14.063 1.00 78.12 278 ARG A C 1
ATOM 2242 O O . ARG A 1 278 ? -9.249 -11.634 14.807 1.00 78.12 278 ARG A O 1
ATOM 2249 N N . ASN A 1 279 ? -9.190 -13.205 13.211 1.00 81.19 279 ASN A N 1
ATOM 2250 C CA . ASN A 1 279 ? -10.631 -13.482 13.187 1.00 81.19 279 ASN A CA 1
ATOM 2251 C C . ASN A 1 279 ? -10.925 -14.862 12.547 1.00 81.19 279 ASN A C 1
ATOM 2253 O O . ASN A 1 279 ? -11.414 -14.933 11.411 1.00 81.19 279 ASN A O 1
ATOM 2257 N N . PRO A 1 280 ? -10.654 -15.967 13.268 1.00 78.94 280 PRO A N 1
ATOM 2258 C CA . PRO A 1 280 ? -10.845 -17.327 12.760 1.00 78.94 280 PRO A CA 1
ATOM 2259 C C . PRO A 1 280 ? -12.281 -17.593 12.283 1.00 78.94 280 PRO A C 1
ATOM 2261 O O . PRO A 1 280 ? -12.491 -18.227 11.248 1.00 78.94 280 PRO A O 1
ATOM 2264 N N . ASP A 1 281 ? -13.280 -17.030 12.970 1.00 74.56 281 ASP A N 1
ATOM 2265 C CA . ASP A 1 281 ? -14.703 -17.212 12.659 1.00 74.56 281 ASP A CA 1
ATOM 2266 C C . ASP A 1 281 ? -15.083 -16.700 11.266 1.00 74.56 281 ASP A C 1
ATOM 2268 O O . ASP A 1 281 ? -15.858 -17.335 10.540 1.00 74.56 281 ASP A O 1
ATOM 2272 N N . ALA A 1 282 ? -14.528 -15.558 10.856 1.00 76.12 282 ALA A N 1
ATOM 2273 C CA . ALA A 1 282 ? -14.750 -15.018 9.521 1.00 76.12 282 ALA A CA 1
ATOM 2274 C C . ALA A 1 282 ? -14.159 -15.932 8.437 1.00 76.12 282 ALA A C 1
ATOM 2276 O O . ALA A 1 282 ? -14.813 -16.158 7.413 1.00 76.12 282 ALA A O 1
ATOM 2277 N N . LEU A 1 283 ? -12.976 -16.512 8.675 1.00 82.50 283 LEU A N 1
ATOM 2278 C CA . LEU A 1 283 ? -12.363 -17.465 7.747 1.00 82.50 283 LEU A CA 1
ATOM 2279 C C . LEU A 1 283 ? -13.163 -18.774 7.681 1.00 82.50 283 LEU A C 1
ATOM 2281 O O . LEU A 1 283 ? -13.480 -19.241 6.587 1.00 82.50 283 LEU A O 1
ATOM 2285 N N . VAL A 1 284 ? -13.594 -19.311 8.827 1.00 79.81 284 VAL A N 1
ATOM 2286 C CA . VAL A 1 284 ? -14.492 -20.477 8.910 1.00 79.81 284 VAL A CA 1
ATOM 2287 C C . VAL A 1 284 ? -15.772 -20.229 8.111 1.00 79.81 284 VAL A C 1
ATOM 2289 O O . VAL A 1 284 ? -16.191 -21.064 7.304 1.00 79.81 284 VAL A O 1
ATOM 2292 N N . LYS A 1 285 ? -16.407 -19.066 8.292 1.00 77.88 285 LYS A N 1
ATOM 2293 C CA . LYS A 1 285 ? -17.629 -18.698 7.568 1.00 77.88 285 LYS A CA 1
ATOM 2294 C C . LYS A 1 285 ? -17.383 -18.582 6.066 1.00 77.88 285 LYS A C 1
ATOM 2296 O O . LYS A 1 285 ? -18.227 -19.030 5.285 1.00 77.88 285 LYS A O 1
ATOM 2301 N N . ALA A 1 286 ? -16.252 -18.017 5.651 1.00 80.12 286 ALA A N 1
ATOM 2302 C CA . ALA A 1 286 ? -15.888 -17.906 4.245 1.00 80.12 286 ALA A CA 1
ATOM 2303 C C . ALA A 1 286 ? -15.675 -19.274 3.591 1.00 80.12 286 ALA A C 1
ATOM 2305 O O . ALA A 1 286 ? -16.287 -19.545 2.557 1.00 80.12 286 ALA A O 1
ATOM 2306 N N . ILE A 1 287 ? -14.891 -20.151 4.225 1.00 81.88 287 ILE A N 1
ATOM 2307 C CA . ILE A 1 287 ? -14.639 -21.517 3.748 1.00 81.88 287 ILE A CA 1
ATOM 2308 C C . ILE A 1 287 ? -15.950 -22.301 3.667 1.00 81.88 287 ILE A C 1
ATOM 2310 O O . ILE A 1 287 ? -16.227 -22.928 2.651 1.00 81.88 287 ILE A O 1
ATOM 2314 N N . ASN A 1 288 ? -16.831 -22.191 4.663 1.00 78.38 288 ASN A N 1
ATOM 2315 C CA . ASN A 1 288 ? -18.142 -22.846 4.620 1.00 78.38 288 ASN A CA 1
ATOM 2316 C C . ASN A 1 288 ? -19.064 -22.296 3.518 1.00 78.38 288 ASN A C 1
ATOM 2318 O O . ASN A 1 288 ? -19.862 -23.039 2.941 1.00 78.38 288 ASN A O 1
ATOM 2322 N N . THR A 1 289 ? -18.981 -20.994 3.235 1.00 79.06 289 THR A N 1
ATOM 2323 C CA . THR A 1 289 ? -19.813 -20.334 2.217 1.00 79.06 289 THR A CA 1
ATOM 2324 C C . THR A 1 289 ? -19.352 -20.684 0.805 1.00 79.06 289 THR A C 1
ATOM 2326 O O . THR A 1 289 ? -20.180 -20.943 -0.071 1.00 79.06 289 THR A O 1
ATOM 2329 N N . MET A 1 290 ? -18.038 -20.699 0.585 1.00 79.31 290 MET A N 1
ATOM 2330 C CA . MET A 1 290 ? -17.444 -20.859 -0.739 1.00 79.31 290 MET A CA 1
ATOM 2331 C C . MET A 1 290 ? -17.035 -22.296 -1.051 1.00 79.31 290 MET A C 1
ATOM 2333 O O . MET A 1 290 ? -17.110 -22.687 -2.208 1.00 79.31 290 MET A O 1
ATOM 2337 N N . GLY A 1 291 ? -16.717 -23.119 -0.051 1.00 67.00 291 GLY A N 1
ATOM 2338 C CA . GLY A 1 291 ? -16.300 -24.515 -0.235 1.00 67.00 291 GLY A CA 1
ATOM 2339 C C . GLY A 1 291 ? -17.374 -25.430 -0.832 1.00 67.00 291 GLY A C 1
ATOM 2340 O O . GLY A 1 291 ? -17.065 -26.511 -1.304 1.00 67.00 291 GLY A O 1
ATOM 2341 N N . LYS A 1 292 ? -18.646 -25.001 -0.862 1.00 62.91 292 LYS A N 1
ATOM 2342 C CA . LYS A 1 292 ? -19.717 -25.696 -1.608 1.00 62.91 292 LYS A CA 1
ATOM 2343 C C . LYS A 1 292 ? -19.832 -25.261 -3.072 1.00 62.91 292 LYS A C 1
ATOM 2345 O O . LYS A 1 292 ? -20.529 -25.914 -3.840 1.00 62.91 292 LYS A O 1
ATOM 2350 N N . ARG A 1 293 ? -19.264 -24.105 -3.418 1.00 74.25 293 ARG A N 1
ATOM 2351 C CA . ARG A 1 293 ? -19.380 -23.455 -4.736 1.00 74.25 293 ARG A CA 1
ATOM 2352 C C . ARG A 1 293 ? -18.111 -23.595 -5.565 1.00 74.25 293 ARG A C 1
ATOM 2354 O O . ARG A 1 293 ? -18.197 -23.574 -6.784 1.00 74.25 293 ARG A O 1
ATOM 2361 N N . LEU A 1 294 ? -16.976 -23.684 -4.888 1.00 77.19 294 LEU A N 1
ATOM 2362 C CA . LEU A 1 294 ? -15.643 -23.789 -5.453 1.00 77.19 294 LEU A CA 1
ATOM 2363 C C . LEU A 1 294 ? -15.100 -25.185 -5.170 1.00 77.19 294 LEU A C 1
ATOM 2365 O O . LEU A 1 294 ? -15.390 -25.747 -4.110 1.00 77.19 294 LEU A O 1
ATOM 2369 N N . ASN A 1 295 ? -14.298 -25.727 -6.083 1.00 80.50 295 ASN A N 1
ATOM 2370 C CA . ASN A 1 295 ? -13.669 -27.034 -5.904 1.00 80.50 295 ASN A CA 1
ATOM 2371 C C . ASN A 1 295 ? -12.427 -26.924 -4.996 1.00 80.50 295 ASN A C 1
ATOM 2373 O O . ASN A 1 295 ? -11.295 -27.110 -5.437 1.00 80.50 295 ASN A O 1
ATOM 2377 N N . LEU A 1 296 ? -12.644 -26.543 -3.732 1.00 78.88 296 LEU A N 1
ATOM 2378 C CA . LEU A 1 296 ? -11.598 -26.359 -2.723 1.00 78.88 296 LEU A CA 1
ATOM 2379 C C . LEU A 1 296 ? -11.574 -27.526 -1.738 1.00 78.88 296 LEU A C 1
ATOM 2381 O O . LEU A 1 296 ? -12.592 -27.888 -1.150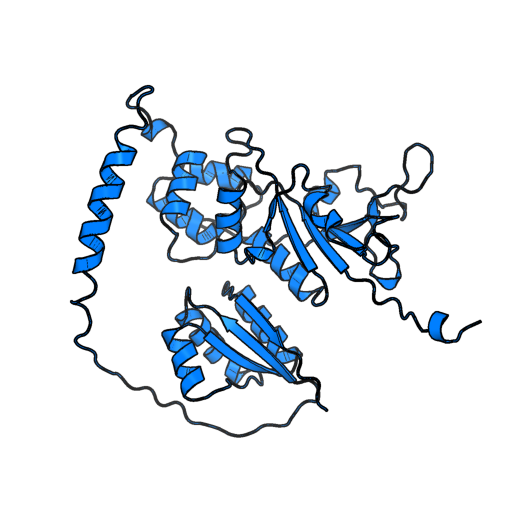 1.00 78.88 296 LEU A O 1
ATOM 2385 N N . THR A 1 297 ? -10.380 -28.042 -1.488 1.00 82.94 297 THR A N 1
ATOM 2386 C CA . THR A 1 297 ? -10.100 -29.123 -0.549 1.00 82.94 297 THR A CA 1
ATOM 2387 C C . THR A 1 297 ? -9.344 -28.571 0.652 1.00 82.94 297 THR A C 1
ATOM 2389 O O . THR A 1 297 ? -8.243 -28.050 0.508 1.00 82.94 297 THR A O 1
ATOM 2392 N N . LEU A 1 298 ? -9.908 -28.699 1.856 1.00 82.31 298 LEU A N 1
ATOM 2393 C CA . LEU A 1 298 ? -9.174 -28.410 3.090 1.00 82.31 298 LEU A CA 1
ATOM 2394 C C . LEU A 1 298 ? -8.209 -29.561 3.387 1.00 82.31 298 LEU A C 1
ATOM 2396 O O . LEU A 1 298 ? -8.632 -30.694 3.620 1.00 82.31 298 LEU A O 1
ATOM 2400 N N . MET A 1 299 ? -6.916 -29.263 3.377 1.00 81.69 299 MET A N 1
ATOM 2401 C CA . MET A 1 299 ? -5.863 -30.243 3.611 1.00 81.69 299 MET A CA 1
ATOM 2402 C C . MET A 1 299 ? -5.682 -30.540 5.104 1.00 81.69 299 MET A C 1
ATOM 2404 O O . MET A 1 299 ? -6.138 -29.802 5.978 1.00 81.69 299 MET A O 1
ATOM 2408 N N . ASN A 1 300 ? -4.974 -31.634 5.394 1.00 81.44 300 ASN A N 1
ATOM 2409 C CA . ASN A 1 300 ? -4.604 -32.065 6.746 1.00 81.44 300 ASN A CA 1
ATOM 2410 C C . ASN A 1 300 ? -5.791 -32.364 7.675 1.00 81.44 300 ASN A C 1
ATOM 2412 O O . ASN A 1 300 ? -5.650 -32.291 8.890 1.00 81.44 300 ASN A O 1
ATOM 2416 N N . ALA A 1 301 ? -6.970 -32.717 7.163 1.00 67.00 301 ALA A N 1
ATOM 2417 C CA . ALA A 1 301 ? -8.065 -33.152 8.028 1.00 67.00 301 ALA A CA 1
ATOM 2418 C C . ALA A 1 301 ? -7.676 -34.435 8.812 1.00 67.00 301 ALA A C 1
ATOM 2420 O O . ALA A 1 301 ? -7.107 -35.354 8.220 1.00 67.00 301 ALA A O 1
ATOM 2421 N N . PRO A 1 302 ? -7.988 -34.541 10.121 1.00 67.81 302 PRO A N 1
ATOM 2422 C CA . PRO A 1 302 ? -8.814 -33.623 10.910 1.00 67.81 302 PRO A CA 1
ATOM 2423 C C . PRO A 1 302 ? -8.061 -32.430 11.526 1.00 67.81 302 PRO A C 1
ATOM 2425 O O . PRO A 1 302 ? -8.717 -31.468 11.913 1.00 67.81 302 PRO A O 1
ATOM 2428 N N . SER A 1 303 ? -6.726 -32.444 11.607 1.00 67.56 303 SER A N 1
ATOM 2429 C CA . SER A 1 303 ? -5.959 -31.373 12.267 1.00 67.56 303 SER A CA 1
ATOM 2430 C C . SER A 1 303 ? -6.120 -30.011 11.588 1.00 67.56 303 SER A C 1
ATOM 2432 O O . SER A 1 303 ? -6.269 -29.019 12.280 1.00 67.56 303 SER A O 1
ATOM 2434 N N . GLY A 1 304 ? -6.233 -29.955 10.260 1.00 69.12 304 GLY A N 1
ATOM 2435 C CA . GLY A 1 304 ? -6.501 -28.717 9.519 1.00 69.12 304 GLY A CA 1
ATOM 2436 C C . GLY A 1 304 ? -7.876 -28.104 9.813 1.00 69.12 304 GLY A C 1
ATOM 2437 O O . GLY A 1 304 ? -8.056 -26.898 9.692 1.00 69.12 304 GLY A O 1
ATOM 2438 N N . VAL A 1 305 ? -8.853 -28.909 10.252 1.00 70.06 305 VAL A N 1
ATOM 2439 C CA . VAL A 1 305 ? -10.146 -28.392 10.737 1.00 70.06 305 VAL A CA 1
ATOM 2440 C C . VAL A 1 305 ? -9.980 -27.759 12.117 1.00 70.06 305 VAL A C 1
ATOM 2442 O O . VAL A 1 305 ? -10.617 -26.747 12.405 1.00 70.06 305 VAL A O 1
ATOM 2445 N N . GLU A 1 306 ? -9.145 -28.356 12.964 1.00 67.94 306 GLU A N 1
ATOM 2446 C CA . GLU A 1 306 ? -8.834 -27.823 14.289 1.00 67.94 306 GLU A CA 1
ATOM 2447 C C . GLU A 1 306 ? -8.016 -26.533 14.185 1.00 67.94 306 GLU A C 1
ATOM 2449 O O . GLU A 1 306 ? -8.368 -25.542 14.819 1.00 67.94 306 GLU A O 1
ATOM 2454 N N . ASP A 1 307 ? -6.992 -26.505 13.332 1.00 76.00 307 ASP A N 1
ATOM 2455 C CA . ASP A 1 307 ? -6.160 -25.327 13.075 1.00 76.00 307 ASP A CA 1
ATOM 2456 C C . ASP A 1 307 ? -7.001 -24.167 12.520 1.00 76.00 307 ASP A C 1
ATOM 2458 O O . ASP A 1 307 ? -6.903 -23.041 13.007 1.00 76.00 307 ASP A O 1
ATOM 2462 N N . LEU A 1 308 ? -7.937 -24.440 11.606 1.00 80.38 308 LEU A N 1
ATOM 2463 C CA . LEU A 1 308 ? -8.846 -23.416 11.088 1.00 80.38 308 LEU A CA 1
ATOM 2464 C C . LEU A 1 308 ? -9.728 -22.819 12.192 1.00 80.38 308 LEU A C 1
ATOM 2466 O O . LEU A 1 308 ? -9.927 -21.607 12.240 1.00 80.38 308 LEU A O 1
ATOM 2470 N N . LYS A 1 309 ? -10.260 -23.653 13.087 1.00 72.25 309 LYS A N 1
ATOM 2471 C CA . LYS A 1 309 ? -11.144 -23.191 14.166 1.00 72.25 309 LYS A CA 1
ATOM 2472 C C . LYS A 1 309 ? -10.394 -22.476 15.284 1.00 72.25 309 LYS A C 1
ATOM 2474 O O . LYS A 1 309 ? -10.914 -21.516 15.838 1.00 72.25 309 LYS A O 1
ATOM 2479 N N . THR A 1 310 ? -9.216 -22.974 15.649 1.00 70.81 310 THR A N 1
ATOM 2480 C CA . THR A 1 310 ? -8.499 -22.546 16.861 1.00 70.81 310 THR A CA 1
ATOM 2481 C C . THR A 1 310 ? -7.399 -21.536 16.583 1.00 70.81 310 THR A C 1
ATOM 2483 O O . THR A 1 310 ? -7.178 -20.645 17.399 1.00 70.81 310 THR A O 1
ATOM 2486 N N . LYS A 1 311 ? -6.730 -21.649 15.435 1.00 88.44 311 LYS A N 1
ATOM 2487 C CA . LYS A 1 311 ? -5.621 -20.779 15.027 1.00 88.44 311 LYS A CA 1
ATOM 2488 C C . LYS A 1 311 ? -6.008 -19.823 13.908 1.00 88.44 311 LYS A C 1
ATOM 2490 O O . LYS A 1 311 ? -5.280 -18.877 13.657 1.00 88.44 311 LYS A O 1
ATOM 2495 N N . GLY A 1 312 ? -7.143 -20.046 13.242 1.00 86.44 312 GLY A N 1
ATOM 2496 C CA . GLY A 1 312 ? -7.500 -19.300 12.037 1.00 86.44 312 GLY A CA 1
ATOM 2497 C C . GLY A 1 312 ? -6.608 -19.647 10.848 1.00 86.44 312 GLY A C 1
ATOM 2498 O O . GLY A 1 312 ? -6.517 -18.850 9.924 1.00 86.44 312 GLY A O 1
ATOM 2499 N N . GLU A 1 313 ? -5.958 -20.810 10.859 1.00 91.38 313 GLU A N 1
ATOM 2500 C CA . GLU A 1 313 ? -5.048 -21.251 9.802 1.00 91.38 313 GLU A CA 1
ATOM 2501 C C . GLU A 1 313 ? -5.713 -22.326 8.938 1.00 91.38 313 GLU A C 1
ATOM 2503 O O . GLU A 1 313 ? -6.277 -23.290 9.450 1.00 91.38 313 GLU A O 1
ATOM 2508 N N . ALA A 1 314 ? -5.643 -22.201 7.617 1.00 87.12 314 ALA A N 1
ATOM 2509 C CA . ALA A 1 314 ? -6.157 -23.210 6.701 1.00 87.12 314 ALA A CA 1
ATOM 2510 C C . ALA A 1 314 ? -5.215 -23.418 5.525 1.00 87.12 314 ALA A C 1
ATOM 2512 O O . ALA A 1 314 ? -4.792 -22.465 4.882 1.00 87.12 314 ALA A O 1
ATOM 2513 N N . ARG A 1 315 ? -4.972 -24.685 5.193 1.00 90.31 315 ARG A N 1
ATOM 2514 C CA . ARG A 1 315 ? -4.321 -25.081 3.947 1.00 90.31 315 ARG A CA 1
ATOM 2515 C C . ARG A 1 315 ? -5.382 -25.579 2.974 1.00 90.31 315 ARG A C 1
ATOM 2517 O O . ARG A 1 315 ? -6.018 -26.600 3.233 1.00 90.31 315 ARG A O 1
ATOM 2524 N N . LEU A 1 316 ? -5.599 -24.854 1.885 1.00 85.62 316 LEU A N 1
ATOM 2525 C CA . LEU A 1 316 ? -6.617 -25.142 0.876 1.00 85.62 316 LEU A CA 1
ATOM 2526 C C . LEU A 1 316 ? -5.958 -25.548 -0.440 1.00 85.62 316 LEU A C 1
ATOM 2528 O O . LEU A 1 316 ? -5.103 -24.836 -0.940 1.00 85.62 316 LEU A O 1
ATOM 2532 N N . GLN A 1 317 ? -6.386 -26.653 -1.030 1.00 83.69 317 GLN A N 1
ATOM 2533 C CA . GLN A 1 317 ? -5.977 -27.092 -2.361 1.00 83.69 317 GLN A CA 1
ATOM 2534 C C . GLN A 1 317 ? -7.131 -26.897 -3.340 1.00 83.69 317 GLN A C 1
ATOM 2536 O O . GLN A 1 317 ? -8.271 -27.233 -3.026 1.00 83.69 317 GLN A O 1
ATOM 2541 N N . GLY A 1 318 ? -6.862 -26.373 -4.528 1.00 79.44 318 GLY A N 1
ATOM 2542 C CA . GLY A 1 318 ? -7.875 -26.252 -5.574 1.00 79.44 318 GLY A CA 1
ATOM 2543 C C . GLY A 1 318 ? -7.288 -25.770 -6.890 1.00 79.44 318 GLY A C 1
ATOM 2544 O O . GLY A 1 318 ? -6.110 -25.421 -6.968 1.00 79.44 318 GLY A O 1
ATOM 2545 N N . GLY A 1 319 ? -8.109 -25.732 -7.938 1.00 74.00 319 GLY A N 1
ATOM 2546 C CA . GLY A 1 319 ? -7.692 -25.150 -9.211 1.00 74.00 319 GLY A CA 1
ATOM 2547 C C . GLY A 1 319 ? -7.403 -23.652 -9.072 1.00 74.00 319 GLY A C 1
ATOM 2548 O O . GLY A 1 319 ? -8.043 -22.963 -8.276 1.00 74.00 319 GLY A O 1
ATOM 2549 N N . VAL A 1 320 ? -6.485 -23.120 -9.890 1.00 64.50 320 VAL A N 1
ATOM 2550 C CA . VAL A 1 320 ? -6.121 -21.683 -9.881 1.00 64.50 320 VAL A CA 1
ATOM 2551 C C . VAL A 1 320 ? -7.358 -20.777 -9.893 1.00 64.50 320 VAL A C 1
ATOM 2553 O O . VAL A 1 320 ? -7.454 -19.859 -9.086 1.00 64.50 320 VAL A O 1
ATOM 2556 N N . LYS A 1 321 ? -8.344 -21.067 -10.754 1.00 67.88 321 LYS A N 1
ATOM 2557 C CA . LYS A 1 321 ? -9.583 -20.274 -10.859 1.00 67.88 321 LYS A CA 1
ATOM 2558 C C . LYS A 1 321 ? -10.406 -20.274 -9.570 1.00 67.88 321 LYS A C 1
ATOM 2560 O O . LYS A 1 321 ? -10.950 -19.236 -9.202 1.00 67.88 321 LYS A O 1
ATOM 2565 N N . ASP A 1 322 ? -10.494 -21.416 -8.895 1.00 76.31 322 ASP A N 1
ATOM 2566 C CA . ASP A 1 322 ? -11.241 -21.551 -7.645 1.00 76.31 322 ASP A CA 1
ATOM 2567 C C . ASP A 1 322 ? -10.530 -20.824 -6.504 1.00 76.31 322 ASP A C 1
ATOM 2569 O O . ASP A 1 322 ? -11.158 -20.091 -5.744 1.00 76.31 322 ASP A O 1
ATOM 2573 N N . ILE A 1 323 ? -9.206 -20.955 -6.418 1.00 78.31 323 ILE A N 1
ATOM 2574 C CA . ILE A 1 323 ? -8.395 -20.258 -5.416 1.00 78.31 323 ILE A CA 1
ATOM 2575 C C . ILE A 1 323 ? -8.468 -18.739 -5.623 1.00 78.31 323 ILE A C 1
ATOM 2577 O O . ILE A 1 323 ? -8.701 -18.008 -4.660 1.00 78.31 323 ILE A O 1
ATOM 2581 N N . THR A 1 324 ? -8.387 -18.252 -6.866 1.00 70.94 324 THR A N 1
ATOM 2582 C CA . THR A 1 324 ? -8.595 -16.830 -7.186 1.00 70.94 324 THR A CA 1
ATOM 2583 C C . THR A 1 324 ? -9.986 -16.357 -6.766 1.00 70.94 324 THR A C 1
ATOM 2585 O O . THR A 1 324 ? -10.098 -15.370 -6.040 1.00 70.94 324 THR A O 1
ATOM 2588 N N . ALA A 1 325 ? -11.048 -17.079 -7.138 1.00 69.94 325 ALA A N 1
ATOM 2589 C CA . ALA A 1 325 ? -12.419 -16.715 -6.775 1.00 69.94 325 ALA A CA 1
ATOM 2590 C C . ALA A 1 325 ? -12.649 -16.718 -5.252 1.00 69.94 325 ALA A C 1
ATOM 2592 O O . ALA A 1 325 ? -13.428 -15.916 -4.727 1.00 69.94 325 ALA A O 1
ATOM 2593 N N . PHE A 1 326 ? -11.973 -17.610 -4.525 1.00 79.06 326 PHE A N 1
ATOM 2594 C CA . PHE A 1 326 ? -12.013 -17.645 -3.068 1.00 79.06 326 PHE A CA 1
ATOM 2595 C C . PHE A 1 326 ? -11.353 -16.414 -2.454 1.00 79.06 326 PHE A C 1
ATOM 2597 O O . PHE A 1 326 ? -11.968 -15.739 -1.631 1.00 79.06 326 PHE A O 1
ATOM 2604 N N . VAL A 1 327 ? -10.140 -16.082 -2.892 1.00 74.81 327 VAL A N 1
ATOM 2605 C CA . VAL A 1 327 ? -9.393 -14.910 -2.421 1.00 74.81 327 VAL A CA 1
ATOM 2606 C C . VAL A 1 327 ? -10.152 -13.613 -2.736 1.00 74.81 327 VAL A C 1
ATOM 2608 O O . VAL A 1 327 ? -10.323 -12.765 -1.859 1.00 74.81 327 VAL A O 1
ATOM 2611 N N . GLU A 1 328 ? -10.717 -13.481 -3.938 1.00 64.94 328 GLU A N 1
ATOM 2612 C CA . GLU A 1 328 ? -11.590 -12.357 -4.301 1.00 64.94 328 GLU A CA 1
ATOM 2613 C C . GLU A 1 328 ? -12.819 -12.252 -3.390 1.00 64.94 328 GLU A C 1
ATOM 2615 O O . GLU A 1 328 ? -13.196 -11.155 -2.967 1.00 64.94 328 GLU A O 1
ATOM 2620 N N . TYR A 1 329 ? -13.446 -13.385 -3.057 1.00 77.81 329 TYR A N 1
ATOM 2621 C CA . TYR A 1 329 ? -14.565 -13.413 -2.121 1.00 77.81 329 TYR A CA 1
ATOM 2622 C C . TYR A 1 329 ? -14.151 -12.917 -0.732 1.00 77.81 329 TYR A C 1
ATOM 2624 O O . TYR A 1 329 ? -14.886 -12.117 -0.144 1.00 77.81 329 TYR A O 1
ATOM 2632 N N . LEU A 1 330 ? -12.999 -13.356 -0.213 1.00 71.56 330 LEU A N 1
ATOM 2633 C CA . LEU A 1 330 ? -12.479 -12.896 1.076 1.00 71.56 330 LEU A CA 1
ATOM 2634 C C . LEU A 1 330 ? -12.359 -11.366 1.064 1.00 71.56 330 LEU A C 1
ATOM 2636 O O . LEU A 1 330 ? -12.993 -10.691 1.880 1.00 71.56 330 LEU A O 1
ATOM 2640 N N . TYR A 1 331 ? -11.693 -10.807 0.052 1.00 63.56 331 TYR A N 1
ATOM 2641 C CA . TYR A 1 331 ? -11.496 -9.362 -0.063 1.00 63.56 331 TYR A CA 1
ATOM 2642 C C . TYR A 1 331 ? -12.779 -8.564 -0.252 1.00 63.56 331 TYR A C 1
ATOM 2644 O O . TYR A 1 331 ? -12.955 -7.521 0.384 1.00 63.56 331 TYR A O 1
ATOM 2652 N N . LYS A 1 332 ? -13.703 -9.050 -1.086 1.00 60.25 332 LYS A N 1
ATOM 2653 C CA . LYS A 1 332 ? -15.001 -8.399 -1.303 1.00 60.25 332 LYS A CA 1
ATOM 2654 C C . LYS A 1 332 ? -15.813 -8.297 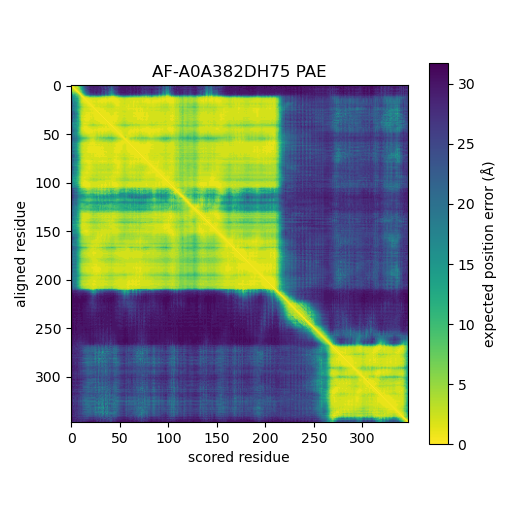-0.012 1.00 60.25 332 LYS A C 1
ATOM 2656 O O . LYS A 1 332 ? -16.570 -7.344 0.152 1.00 60.25 332 LYS A O 1
ATOM 2661 N N . ASN A 1 333 ? -15.637 -9.253 0.896 1.00 65.31 333 ASN A N 1
ATOM 2662 C CA . ASN A 1 333 ? -16.297 -9.279 2.199 1.00 65.31 333 ASN A CA 1
ATOM 2663 C C . ASN A 1 333 ? -15.415 -8.726 3.330 1.00 65.31 333 ASN A C 1
ATOM 2665 O O . ASN A 1 333 ? -15.774 -8.856 4.498 1.00 65.31 333 ASN A O 1
ATOM 2669 N N . GLY A 1 334 ? -14.273 -8.112 3.001 1.00 63.19 334 GLY A N 1
ATOM 2670 C CA . GLY A 1 334 ? -13.385 -7.487 3.979 1.00 63.19 334 GLY A CA 1
ATOM 2671 C C . GLY A 1 334 ? -12.650 -8.473 4.897 1.00 63.19 334 GLY A C 1
ATOM 2672 O O . GLY A 1 334 ? -12.117 -8.088 5.936 1.00 63.19 334 GLY A O 1
ATOM 2673 N N . ILE A 1 335 ? -12.604 -9.744 4.509 1.00 73.31 335 ILE A N 1
ATOM 2674 C CA . ILE A 1 335 ? -11.813 -10.793 5.144 1.00 73.31 335 ILE A CA 1
ATOM 2675 C C . ILE A 1 335 ? -10.428 -10.708 4.500 1.00 73.31 335 ILE A C 1
ATOM 2677 O O . ILE A 1 335 ? -10.274 -11.026 3.326 1.00 73.31 335 ILE A O 1
ATOM 2681 N N . MET A 1 336 ? -9.435 -10.198 5.228 1.00 73.94 336 MET A N 1
ATOM 2682 C CA . MET A 1 336 ? -8.094 -9.938 4.678 1.00 73.94 336 MET A CA 1
ATOM 2683 C C . MET A 1 336 ? -7.040 -10.783 5.395 1.00 73.94 336 MET A C 1
ATOM 2685 O O . MET A 1 336 ? -6.335 -10.253 6.257 1.00 73.94 336 MET A O 1
ATOM 2689 N N . PRO A 1 337 ? -6.977 -12.093 5.112 1.00 70.56 337 PRO A N 1
ATOM 2690 C CA . PRO A 1 337 ? -5.960 -12.955 5.686 1.00 70.56 337 PRO A CA 1
ATOM 2691 C C . PRO A 1 337 ? -4.591 -12.702 5.067 1.00 70.56 337 PRO A C 1
ATOM 2693 O O . PRO A 1 337 ? -4.488 -12.223 3.934 1.00 70.56 337 PRO A O 1
ATOM 2696 N N . THR A 1 338 ? -3.545 -13.068 5.800 1.00 74.00 338 THR A N 1
ATOM 2697 C CA . THR A 1 338 ? -2.249 -13.342 5.183 1.00 74.00 338 THR A CA 1
ATOM 2698 C C . THR A 1 338 ? -2.368 -14.670 4.445 1.00 74.00 338 THR A C 1
ATOM 2700 O O . THR A 1 338 ? -3.062 -15.586 4.891 1.00 74.00 338 THR A O 1
ATOM 2703 N N . TYR A 1 339 ? -1.752 -14.776 3.271 1.00 77.81 339 TYR A N 1
ATOM 2704 C CA . TYR A 1 339 ? -1.784 -16.023 2.523 1.00 77.81 339 TYR A CA 1
ATOM 2705 C C . TYR A 1 339 ? -0.524 -16.230 1.696 1.00 77.81 339 TYR A C 1
ATOM 2707 O O . TYR A 1 339 ? 0.128 -15.278 1.269 1.00 77.81 339 TYR A O 1
ATOM 2715 N N . ASN A 1 340 ? -0.209 -17.495 1.452 1.00 72.25 340 ASN A N 1
ATOM 2716 C CA . ASN A 1 340 ? 0.879 -17.922 0.594 1.00 72.25 340 ASN A CA 1
ATOM 2717 C C . ASN A 1 340 ? 0.349 -18.921 -0.439 1.00 72.25 340 ASN A C 1
ATOM 2719 O O . ASN A 1 340 ? -0.338 -19.875 -0.078 1.00 72.25 340 ASN A O 1
ATOM 2723 N N . ILE A 1 341 ? 0.663 -18.699 -1.718 1.00 73.12 341 ILE A N 1
ATOM 2724 C CA . ILE A 1 341 ? 0.295 -19.611 -2.805 1.00 73.12 341 ILE A CA 1
ATOM 2725 C C . ILE A 1 341 ? 1.516 -20.455 -3.151 1.00 73.12 341 ILE A C 1
ATOM 2727 O O . ILE A 1 341 ? 2.542 -19.937 -3.586 1.00 73.12 341 ILE A O 1
ATOM 2731 N N . ILE A 1 342 ? 1.378 -21.764 -3.001 1.00 74.69 342 ILE A N 1
ATOM 2732 C CA . ILE A 1 342 ? 2.372 -22.763 -3.364 1.00 74.69 342 ILE A CA 1
ATOM 2733 C C . ILE A 1 342 ? 1.907 -23.395 -4.680 1.00 74.69 342 ILE A C 1
ATOM 2735 O O . ILE A 1 342 ? 0.834 -24.001 -4.750 1.00 74.69 342 ILE A O 1
ATOM 2739 N N . LYS A 1 343 ? 2.699 -23.227 -5.743 1.00 63.44 343 LYS A N 1
ATOM 2740 C CA . LYS A 1 343 ? 2.508 -23.966 -6.996 1.00 63.44 343 LYS A CA 1
ATOM 2741 C C . LYS A 1 343 ? 3.085 -25.366 -6.800 1.00 63.44 343 LYS A C 1
ATOM 2743 O O . LYS A 1 343 ? 4.273 -25.487 -6.515 1.00 63.44 343 LYS A O 1
ATOM 2748 N N . GLU A 1 344 ? 2.262 -26.404 -6.924 1.00 54.91 344 GLU A N 1
ATOM 2749 C CA . GLU A 1 344 ? 2.792 -27.755 -7.109 1.00 54.91 344 GLU A CA 1
ATOM 2750 C C . GLU A 1 344 ? 3.144 -27.910 -8.589 1.00 54.91 344 GLU A C 1
ATOM 2752 O O . GLU A 1 344 ? 2.265 -28.018 -9.446 1.00 54.91 344 GLU A O 1
ATOM 2757 N N . ASP A 1 345 ? 4.440 -27.896 -8.895 1.00 43.78 345 ASP A N 1
ATOM 2758 C CA . ASP A 1 345 ? 4.921 -28.442 -10.157 1.00 43.78 345 ASP A CA 1
ATOM 2759 C C . ASP A 1 345 ? 4.610 -29.943 -10.123 1.00 43.78 345 ASP A C 1
ATOM 2761 O O . ASP A 1 345 ? 5.222 -30.701 -9.366 1.00 43.78 345 ASP A O 1
ATOM 2765 N N . ASN A 1 346 ? 3.600 -30.383 -10.879 1.00 42.16 346 ASN A N 1
ATOM 2766 C CA . ASN A 1 346 ? 3.410 -31.818 -11.074 1.00 42.16 346 ASN A CA 1
ATOM 2767 C C . ASN A 1 346 ? 4.651 -32.363 -11.810 1.00 42.16 346 ASN A C 1
ATOM 2769 O O . ASN A 1 346 ? 5.059 -31.744 -12.797 1.00 42.16 346 ASN A O 1
ATOM 2773 N N . PRO A 1 347 ? 5.242 -33.482 -11.353 1.00 37.62 347 PRO A N 1
ATOM 2774 C CA . PRO A 1 347 ? 6.395 -34.101 -12.006 1.00 37.62 347 PRO A CA 1
ATOM 2775 C C . PRO A 1 347 ? 6.105 -34.597 -13.426 1.00 37.62 347 PRO A C 1
ATOM 2777 O O . PRO A 1 347 ? 4.934 -34.944 -13.723 1.00 37.62 347 PRO A O 1
#

Mean predicted aligned error: 16.66 Å

Secondary structure (DSSP, 8-state):
--GGGG-----PPEEEEEE---TT--HHHHHHHHHHHHH-TTSEEEEEE----BTBTB---HHHHHHHHHHTT--GGGEEE-SSTTT-HHHHTTS-TTT-EEEEEEEHHHHHH-GGG--TTSS-B-TTSSBPSEEE---GGGPPPTTT-EEEEEE-----EETTEEP--HHHHHHHHHT--HHHHHHHHHHHHT-SS--HHHHHHHHHHTS-GGGG-S------TTSHHHHHHHHHHHHHHHTTS---------------------S-EEEEEEE-TT-HHHHHHHHHHHTTTS-EEE-STTHHHHHHHHT-EEEEEEEHHHHHHHHHHHHHTT---EEEEEE----

InterPro domains:
  IPR004821 Cytidyltransferase-like domain [PF01467] (17-106)
  IPR014729 Rossmann-like alpha/beta/alpha sandwich fold [G3DSA:3.40.50.620] (11-224)

Sequence (347 aa):
MDLSELLEDSNKDLVIIYPGRFHPFHIGHGKVYQYLKINYPNAQVFISTTDKTDGDRSPFTFEEKKKMMMLAGVDSGAIRYSKSPYQSIEIIEQFDPDNDVVVFAVSEKDMEEEPRFDFSKGISFKKNGEPAYLQQWRGLDSSETFSKHGYLATTPTYGFKVRGVEINSASQIRNMIATSDDTELNQILQDLYNITDVPQDIIEIFKRKIGNKETMNENWSECSLSEFLIEIEHEEKKMKKGILKTITEGKVLDVVLKPITEGKKDLHEVVLDVDYSRNPDALVKAINTMGKRLNLTLMNAPSGVEDLKTKGEARLQGGVKDITAFVEYLYKNGIMPTYNIIKEDNP

pLDDT: mean 74.86, std 22.15, range [23.17, 98.19]

Solvent-accessible surface area (backbone atoms only — not comparable to full-atom values): 20281 Å² total; per-residue (Å²): 136,63,74,68,79,77,62,68,70,80,79,54,49,42,37,37,35,37,44,45,81,52,50,70,50,35,36,43,58,25,51,42,56,50,49,49,49,68,78,35,71,84,40,52,64,33,39,24,25,34,58,76,60,52,62,89,76,22,53,51,42,41,70,60,37,48,55,40,36,42,62,22,58,38,59,72,90,30,57,38,74,14,94,49,28,93,70,26,58,77,59,55,75,78,54,53,44,87,51,23,32,41,31,40,42,38,46,52,67,63,46,75,75,34,82,92,58,64,46,92,78,61,67,33,59,41,98,87,73,46,76,37,49,60,33,69,57,82,52,73,93,80,54,62,26,43,72,70,28,36,24,40,36,79,40,79,83,53,82,53,48,43,90,86,41,77,61,89,48,51,66,58,55,49,51,56,40,31,73,33,56,75,69,53,38,50,50,42,51,18,42,38,38,60,46,87,80,70,56,66,69,58,53,50,50,48,45,76,49,49,25,50,72,78,83,69,75,75,89,86,79,96,83,67,86,67,63,70,64,61,55,63,72,58,53,68,68,54,63,79,66,63,79,82,73,80,89,76,90,87,89,89,86,91,82,92,78,84,90,81,79,94,76,79,91,61,101,53,46,31,37,35,42,35,41,26,59,93,47,19,65,61,52,52,50,47,49,66,64,41,47,82,77,32,72,54,42,72,42,64,71,69,59,29,57,50,34,22,68,74,48,13,30,39,43,36,37,22,38,56,69,39,50,50,54,49,54,51,50,32,53,77,70,56,46,68,56,55,70,47,80,46,78,62,80,77,130

Foldseek 3Di:
DDCVVVPPPQPAAEEEEAEDLCLPPFLQVLVQQVVCCVVCVRHLAAYEHEQDADALVRQHGLVLNLVRSVLSQDDSVRYDYDNDSVVPCVPPVVDDQQRYAAEHEYEPVVLVVDPQNPCVVQFDADPVGHTDQEGADDDDVPDGGSVRHHYYDYTYGDWFDQVNHIDDDSVVLLVQQQPDDLVSLLSRSCRRSVHDDDDPVNSVSSCVRRYHPVVVDDDDDDDDPVVVVVVVVVVVVVVVPPPPPPPDDDDDDDDDDDDDDDDDDDPWKKKKKWFPQVCLPLLVVLCVVLVVVFVKDWPDPPVQVVCSNNGVITIIIHHPVRVVVSCVSCVVVSNRTDMDIGTPPDD

Radius of gyration: 24.63 Å; Cα contacts (8 Å, |Δi|>4): 483; chains: 1; bounding box: 51×60×70 Å